Protein AF-A0A4W3GYC7-F1 (afdb_monomer_lite)

pLDDT: mean 79.94, std 16.8, range [35.59, 98.62]

Radius of gyration: 58.69 Å; chains: 1; bounding box: 119×26×166 Å

Organism: Callorhinchus milii (NCBI:txid7868)

InterPro domains:
  IPR050143 Tripartite motif-containing [PTHR24103] (46-199)

Structure (mmCIF, N/CA/C/O backbone):
data_AF-A0A4W3GYC7-F1
#
_entry.id   AF-A0A4W3GYC7-F1
#
loop_
_atom_site.group_PDB
_atom_site.id
_atom_site.type_symbol
_atom_site.label_atom_id
_atom_site.label_alt_id
_atom_site.label_comp_id
_atom_site.label_asym_id
_atom_site.label_entity_id
_atom_site.label_seq_id
_atom_site.pdbx_PDB_ins_code
_atom_site.Cartn_x
_atom_site.Cartn_y
_atom_site.Cartn_z
_atom_site.occupancy
_atom_site.B_iso_or_equiv
_atom_site.auth_seq_id
_atom_site.auth_comp_id
_atom_site.auth_asym_id
_atom_site.auth_atom_id
_atom_site.pdbx_PDB_model_num
ATOM 1 N N . MET A 1 1 ? 74.251 -14.086 -82.039 1.00 48.69 1 MET A N 1
ATOM 2 C CA . MET A 1 1 ? 73.210 -14.520 -81.075 1.00 48.69 1 MET A CA 1
ATOM 3 C C . MET A 1 1 ? 71.938 -13.709 -81.305 1.00 48.69 1 MET A C 1
ATOM 5 O O . MET A 1 1 ? 72.034 -12.490 -81.364 1.00 48.69 1 MET A O 1
ATOM 9 N N . ARG A 1 2 ? 70.771 -14.346 -81.494 1.00 47.72 2 ARG A N 1
ATOM 10 C CA . ARG A 1 2 ? 69.495 -13.632 -81.721 1.00 47.72 2 ARG A CA 1
ATOM 11 C C . ARG A 1 2 ? 68.977 -13.056 -80.399 1.00 47.72 2 ARG A C 1
ATOM 13 O O . ARG A 1 2 ? 68.837 -13.804 -79.433 1.00 47.72 2 ARG A O 1
ATOM 20 N N . LYS A 1 3 ? 68.676 -11.756 -80.356 1.00 53.62 3 LYS A N 1
ATOM 21 C CA . LYS A 1 3 ? 68.033 -11.117 -79.198 1.00 53.62 3 LYS A CA 1
ATOM 22 C C . LYS A 1 3 ? 66.559 -11.537 -79.170 1.00 53.62 3 LYS A C 1
ATOM 24 O O . LYS A 1 3 ? 65.873 -11.463 -80.185 1.00 53.62 3 LYS A O 1
ATOM 29 N N . SER A 1 4 ? 66.088 -12.042 -78.033 1.00 55.28 4 SER A N 1
ATOM 30 C CA . SER A 1 4 ? 64.669 -12.331 -77.812 1.00 55.28 4 SER A CA 1
ATOM 31 C C . SER A 1 4 ? 64.161 -11.409 -76.719 1.00 55.28 4 SER A C 1
ATOM 33 O O . SER A 1 4 ? 64.690 -11.419 -75.608 1.00 55.28 4 SER A O 1
ATOM 35 N N . THR A 1 5 ? 63.142 -10.620 -77.039 1.00 61.69 5 THR A N 1
ATOM 36 C CA . THR A 1 5 ? 62.577 -9.631 -76.121 1.00 61.69 5 THR A CA 1
ATOM 37 C C . THR A 1 5 ? 61.345 -10.231 -75.459 1.00 61.69 5 THR A C 1
ATOM 39 O O . THR A 1 5 ? 60.394 -10.641 -76.128 1.00 61.69 5 THR A O 1
ATOM 42 N N . LYS A 1 6 ? 61.357 -10.328 -74.127 1.00 66.81 6 LYS A N 1
ATOM 43 C CA . LYS A 1 6 ? 60.181 -10.728 -73.347 1.00 66.81 6 LYS A CA 1
ATOM 44 C C . LYS A 1 6 ? 59.270 -9.510 -73.212 1.00 66.81 6 LYS A C 1
ATOM 46 O O . LYS A 1 6 ? 59.650 -8.533 -72.579 1.00 66.81 6 LYS A O 1
ATOM 51 N N . VAL A 1 7 ? 58.078 -9.579 -73.792 1.00 65.62 7 VAL A N 1
ATOM 52 C CA . VAL A 1 7 ? 57.044 -8.550 -73.654 1.00 65.62 7 VAL A CA 1
ATOM 53 C C . VAL A 1 7 ? 56.006 -9.064 -72.665 1.00 65.62 7 VAL A C 1
ATOM 55 O O . VAL A 1 7 ? 55.483 -10.165 -72.829 1.00 65.62 7 VAL A O 1
ATOM 58 N N . THR A 1 8 ? 55.726 -8.285 -71.624 1.00 66.50 8 THR A N 1
ATOM 59 C CA . THR A 1 8 ? 54.669 -8.584 -70.651 1.00 66.50 8 THR A CA 1
ATOM 60 C C . THR A 1 8 ? 53.508 -7.626 -70.877 1.00 66.50 8 THR A C 1
ATOM 62 O O . THR A 1 8 ? 53.705 -6.414 -70.899 1.00 66.50 8 THR A O 1
ATOM 65 N N . ALA A 1 9 ? 52.307 -8.170 -71.041 1.00 67.12 9 ALA A N 1
ATOM 66 C CA . ALA A 1 9 ? 51.079 -7.427 -71.291 1.00 67.12 9 ALA A CA 1
ATOM 67 C C . ALA A 1 9 ? 49.971 -7.878 -70.333 1.00 67.12 9 ALA A C 1
ATOM 69 O O . ALA A 1 9 ? 49.920 -9.037 -69.921 1.00 67.12 9 ALA A O 1
ATOM 70 N N . PHE A 1 10 ? 49.065 -6.969 -69.984 1.00 70.69 10 PHE A N 1
ATOM 71 C CA . PHE A 1 10 ? 47.902 -7.287 -69.162 1.00 70.69 10 PHE A CA 1
ATOM 72 C C . PHE A 1 10 ? 46.737 -7.753 -70.041 1.00 70.69 10 PHE A C 1
ATOM 74 O O . PHE A 1 10 ? 46.404 -7.095 -71.024 1.00 70.69 10 PHE A O 1
ATOM 81 N N . CYS A 1 11 ? 46.108 -8.877 -69.689 1.00 69.50 11 CYS A N 1
ATOM 82 C CA . CYS A 1 11 ? 44.914 -9.378 -70.368 1.00 69.50 11 CYS A CA 1
ATOM 83 C C . CYS A 1 11 ? 43.651 -8.957 -69.587 1.00 69.50 11 CYS A C 1
ATOM 85 O O . CYS A 1 11 ? 43.435 -9.487 -68.496 1.00 69.50 11 CYS A O 1
ATOM 87 N N . PRO A 1 12 ? 42.792 -8.063 -70.123 1.00 62.16 12 PRO A N 1
ATOM 88 C CA . PRO A 1 12 ? 41.611 -7.560 -69.410 1.00 62.16 12 PRO A CA 1
ATOM 89 C C . PRO A 1 12 ? 40.572 -8.633 -69.071 1.00 62.16 12 PRO A C 1
ATOM 91 O O . PRO A 1 12 ? 39.976 -8.585 -68.000 1.00 62.16 12 PRO A O 1
ATOM 94 N N . LEU A 1 13 ? 40.399 -9.624 -69.955 1.00 69.75 13 LEU A N 1
ATOM 95 C CA . LEU A 1 13 ? 39.433 -10.719 -69.792 1.00 69.75 13 LEU A CA 1
ATOM 96 C C . LEU A 1 13 ? 39.777 -11.630 -68.612 1.00 69.75 13 LEU A C 1
ATOM 98 O O . LEU A 1 13 ? 38.900 -12.019 -67.851 1.00 69.75 13 LEU A O 1
ATOM 102 N N . THR A 1 14 ? 41.059 -11.965 -68.453 1.00 76.94 14 THR A N 1
ATOM 103 C CA . THR A 1 14 ? 41.509 -12.873 -67.387 1.00 76.94 14 THR A CA 1
ATOM 104 C C . THR A 1 14 ? 42.057 -12.134 -66.171 1.00 76.94 14 THR A C 1
ATOM 106 O O . THR A 1 14 ? 42.366 -12.774 -65.177 1.00 76.94 14 THR A O 1
ATOM 109 N N . LYS A 1 15 ? 42.231 -10.808 -66.254 1.00 74.19 15 LYS A N 1
ATOM 110 C CA . LYS A 1 15 ? 42.897 -9.953 -65.256 1.00 74.19 15 LYS A CA 1
ATOM 111 C C . LYS A 1 15 ? 44.283 -10.449 -64.816 1.00 74.19 15 LYS A C 1
ATOM 113 O O . LYS A 1 15 ? 44.667 -10.307 -63.660 1.00 74.19 15 LYS A O 1
ATOM 118 N N . LEU A 1 16 ? 45.045 -11.028 -65.743 1.00 75.44 16 LEU A N 1
ATOM 119 C CA . LEU A 1 16 ? 46.379 -11.579 -65.478 1.00 75.44 16 LEU A CA 1
ATOM 120 C C . LEU A 1 16 ? 47.426 -10.925 -66.379 1.00 75.44 16 LEU A C 1
ATOM 122 O O . LEU A 1 16 ? 47.152 -10.613 -67.543 1.00 75.44 16 LEU A O 1
ATOM 126 N N . LEU A 1 17 ? 48.643 -10.771 -65.851 1.00 75.31 17 LEU A N 1
ATOM 127 C CA . LEU A 1 17 ? 49.821 -10.428 -66.645 1.00 75.31 17 LEU A CA 1
ATOM 128 C C . LEU A 1 17 ? 50.288 -11.668 -67.410 1.00 75.31 17 LEU A C 1
ATOM 130 O O . LEU A 1 17 ? 50.554 -12.712 -66.820 1.00 75.31 17 LEU A O 1
ATOM 134 N N . LYS A 1 18 ? 50.398 -11.549 -68.731 1.00 77.38 18 LYS A N 1
ATOM 135 C CA . LYS A 1 18 ? 50.895 -12.602 -69.619 1.00 77.38 18 LYS A CA 1
ATOM 136 C C . LYS A 1 18 ? 52.203 -12.142 -70.248 1.00 77.38 18 LYS A C 1
ATOM 138 O O . LYS A 1 18 ? 52.297 -11.018 -70.737 1.00 77.38 18 LYS A O 1
ATOM 143 N N . SER A 1 19 ? 53.215 -13.006 -70.243 1.00 70.88 19 SER A N 1
ATOM 144 C CA . SER A 1 19 ? 54.493 -12.735 -70.904 1.00 70.88 19 SER A CA 1
ATOM 145 C C . SER A 1 19 ? 54.641 -13.571 -72.167 1.00 70.88 19 SER A C 1
ATOM 147 O O . SER A 1 19 ? 54.568 -14.795 -72.112 1.00 70.88 19 SER A O 1
ATOM 149 N N . THR A 1 20 ? 54.939 -12.921 -73.285 1.00 66.06 20 THR A N 1
ATOM 150 C CA . THR A 1 20 ? 55.255 -13.567 -74.563 1.00 66.06 20 THR A CA 1
ATOM 151 C C . THR A 1 20 ? 56.667 -13.183 -74.991 1.00 66.06 20 THR A C 1
ATOM 153 O O . THR A 1 20 ? 57.051 -12.016 -74.912 1.00 66.06 20 THR A O 1
ATOM 156 N N . ARG A 1 21 ? 57.472 -14.157 -75.426 1.00 61.28 21 ARG A N 1
ATOM 157 C CA . ARG A 1 21 ? 58.827 -13.903 -75.936 1.00 61.28 21 ARG A CA 1
ATOM 158 C C . ARG A 1 21 ? 58.750 -13.678 -77.443 1.00 61.28 21 ARG A C 1
ATOM 160 O O . ARG A 1 21 ? 58.405 -14.601 -78.172 1.00 61.28 21 ARG A O 1
ATOM 167 N N . TYR A 1 22 ? 59.064 -12.470 -77.894 1.00 54.72 22 TYR A N 1
ATOM 168 C CA . TYR A 1 22 ? 59.167 -12.162 -79.317 1.00 54.72 22 TYR A CA 1
ATOM 169 C C . TYR A 1 22 ? 60.572 -12.522 -79.826 1.00 54.72 22 TYR A C 1
ATOM 171 O O . TYR A 1 22 ? 61.573 -12.359 -79.115 1.00 54.72 22 TYR A O 1
ATOM 179 N N . ARG A 1 23 ? 60.652 -13.052 -81.048 1.00 53.06 23 ARG A N 1
ATOM 180 C CA . ARG A 1 23 ? 61.898 -13.328 -81.780 1.00 53.06 23 ARG A CA 1
ATOM 181 C C . ARG A 1 23 ? 61.808 -12.538 -83.083 1.00 53.06 23 ARG A C 1
ATOM 183 O O . ARG A 1 23 ? 60.891 -12.793 -83.854 1.00 53.06 23 ARG A O 1
ATOM 190 N N . GLU A 1 24 ? 62.693 -11.566 -83.294 1.00 48.56 24 GLU A N 1
ATOM 191 C CA . GLU A 1 24 ? 62.592 -10.682 -84.467 1.00 48.56 24 GLU A CA 1
ATOM 192 C C . GLU A 1 24 ? 62.799 -11.450 -85.791 1.00 48.56 24 GLU A C 1
ATOM 194 O O . GLU A 1 24 ? 63.761 -12.227 -85.876 1.00 48.56 24 GLU A O 1
ATOM 199 N N . PRO A 1 25 ? 61.922 -11.281 -86.807 1.00 52.12 25 PRO A N 1
ATOM 200 C CA . PRO A 1 25 ? 62.127 -11.815 -88.155 1.00 52.12 25 PRO A CA 1
ATOM 201 C C . PRO A 1 25 ? 62.899 -10.837 -89.062 1.00 52.12 25 PRO A C 1
ATOM 203 O O . PRO A 1 25 ? 62.825 -9.624 -88.880 1.00 52.12 25 PRO A O 1
ATOM 206 N N . HIS A 1 26 ? 63.608 -11.378 -90.062 1.00 48.47 26 HIS A N 1
ATOM 207 C CA . HIS A 1 26 ? 64.186 -10.609 -91.171 1.00 48.47 26 HIS A CA 1
ATOM 208 C C . HIS A 1 26 ? 63.053 -9.992 -92.004 1.00 48.47 26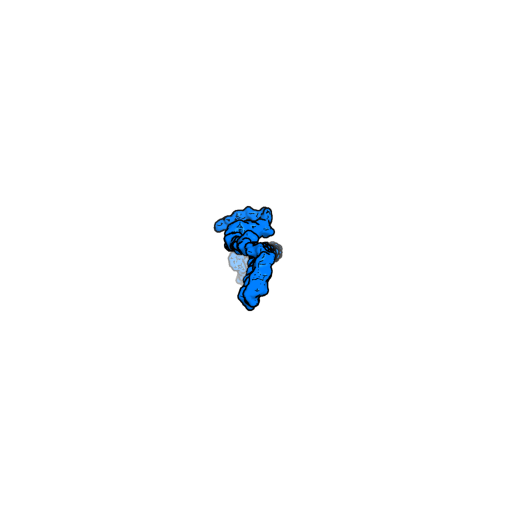 HIS A C 1
ATOM 210 O O . HIS A 1 26 ? 62.255 -10.740 -92.552 1.00 48.47 26 HIS A O 1
ATOM 216 N N . GLU A 1 27 ? 63.019 -8.658 -92.051 1.00 45.81 27 GLU A N 1
ATOM 217 C CA . GLU A 1 27 ? 62.233 -7.789 -92.942 1.00 45.81 27 GLU A CA 1
ATOM 218 C C . GLU A 1 27 ? 60.731 -8.093 -93.111 1.00 45.81 27 GLU A C 1
ATOM 220 O O . GLU A 1 27 ? 60.317 -9.049 -93.756 1.00 45.81 27 GLU A O 1
ATOM 225 N N . GLY A 1 28 ? 59.888 -7.190 -92.597 1.00 46.53 28 GLY A N 1
ATOM 226 C CA . GLY A 1 28 ? 58.450 -7.170 -92.886 1.00 46.53 28 GLY A CA 1
ATOM 227 C C . GLY A 1 28 ? 57.603 -6.951 -91.637 1.00 46.53 28 GLY A C 1
ATOM 228 O O . GLY A 1 28 ? 57.502 -7.807 -90.764 1.00 46.53 28 GLY A O 1
ATOM 229 N N . PHE A 1 29 ? 57.006 -5.766 -91.551 1.00 49.97 29 PHE A N 1
ATOM 230 C CA . PHE A 1 29 ? 56.239 -5.249 -90.420 1.00 49.97 29 PHE A CA 1
ATOM 231 C C . PHE A 1 29 ? 54.987 -6.107 -90.133 1.00 49.97 29 PHE A C 1
ATOM 233 O O . PHE A 1 29 ? 54.017 -6.064 -90.886 1.00 49.97 29 PHE A O 1
ATOM 240 N N . ILE A 1 30 ? 54.972 -6.862 -89.028 1.00 50.91 30 ILE A N 1
ATOM 241 C CA . ILE A 1 30 ? 53.735 -7.458 -88.492 1.00 50.91 30 ILE A CA 1
ATOM 242 C C . ILE A 1 30 ? 53.141 -6.454 -87.492 1.00 50.91 30 ILE A C 1
ATOM 244 O O . ILE A 1 30 ? 53.826 -6.111 -86.524 1.00 50.91 30 ILE A O 1
ATOM 248 N N . PRO A 1 31 ? 51.893 -5.974 -87.668 1.00 49.00 31 PRO A N 1
ATOM 249 C CA . PRO A 1 31 ? 51.268 -5.081 -86.701 1.00 49.00 31 PRO A CA 1
ATOM 250 C C . PRO A 1 31 ? 51.164 -5.786 -85.348 1.00 49.00 31 PRO A C 1
ATOM 252 O O . PRO A 1 31 ? 50.680 -6.917 -85.270 1.00 49.00 31 PRO A O 1
ATOM 255 N N . PHE A 1 32 ? 51.587 -5.115 -84.274 1.00 49.19 32 PHE A N 1
ATOM 256 C CA . PHE A 1 32 ? 51.297 -5.569 -82.914 1.00 49.19 32 PHE A CA 1
ATOM 257 C C . PHE A 1 32 ? 49.795 -5.894 -82.799 1.00 49.19 32 PHE A C 1
ATOM 259 O O . PHE A 1 32 ? 48.973 -5.097 -83.266 1.00 49.19 32 PHE A O 1
ATOM 266 N N . PRO A 1 33 ? 49.401 -7.037 -82.203 1.00 49.56 33 PRO A N 1
ATOM 267 C CA . PRO A 1 33 ? 47.994 -7.394 -82.096 1.00 49.56 33 PRO A CA 1
ATOM 268 C C . PRO A 1 33 ? 47.230 -6.269 -81.388 1.00 49.56 33 PRO A C 1
ATOM 270 O O . PRO A 1 33 ? 47.574 -5.883 -80.270 1.00 49.56 33 PRO A O 1
ATOM 273 N N . ARG A 1 34 ? 46.177 -5.766 -82.051 1.00 45.84 34 ARG A N 1
ATOM 274 C CA . ARG A 1 34 ? 45.315 -4.623 -81.669 1.00 45.84 34 ARG A CA 1
ATOM 275 C C . ARG A 1 34 ? 44.719 -4.673 -80.252 1.00 45.84 34 ARG A C 1
ATOM 277 O O . ARG A 1 34 ? 44.111 -3.700 -79.827 1.00 45.84 34 ARG A O 1
ATOM 284 N N . ASN A 1 35 ? 44.912 -5.771 -79.523 1.00 48.47 35 ASN A N 1
ATOM 285 C CA . ASN A 1 35 ? 44.358 -6.024 -78.192 1.00 48.47 35 ASN A CA 1
ATOM 286 C C . ASN A 1 35 ? 45.400 -5.994 -77.058 1.00 48.47 35 ASN A C 1
ATOM 288 O O . ASN A 1 35 ? 45.130 -6.489 -75.964 1.00 48.47 35 ASN A O 1
ATOM 292 N N . VAL A 1 36 ? 46.586 -5.422 -77.284 1.00 51.16 36 VAL A N 1
ATOM 293 C CA . VAL A 1 36 ? 47.558 -5.155 -76.214 1.00 51.16 36 VAL A CA 1
ATOM 294 C C . VAL A 1 36 ? 47.418 -3.699 -75.777 1.00 51.16 36 VAL A C 1
ATOM 296 O O . VAL A 1 36 ? 48.002 -2.803 -76.382 1.00 51.16 36 VAL A O 1
ATOM 299 N N . TYR A 1 37 ? 46.655 -3.440 -74.711 1.00 52.03 37 TYR A N 1
ATOM 300 C CA . TYR A 1 37 ? 46.769 -2.157 -74.016 1.00 52.03 37 TYR A CA 1
ATOM 301 C C . TYR A 1 37 ? 48.215 -2.021 -73.518 1.00 52.03 37 TYR A C 1
ATOM 303 O O . TYR A 1 37 ? 48.733 -2.941 -72.878 1.00 52.03 37 TYR A O 1
ATOM 311 N N . GLN A 1 38 ? 48.876 -0.889 -73.788 1.00 55.59 38 GLN A N 1
ATOM 312 C CA . GLN A 1 38 ? 50.136 -0.568 -73.113 1.00 55.59 38 GLN A CA 1
ATOM 313 C C . GLN A 1 38 ? 49.912 -0.716 -71.603 1.00 55.59 38 GLN A C 1
ATOM 315 O O . GLN A 1 38 ? 48.952 -0.162 -71.065 1.00 55.59 38 GLN A O 1
ATOM 320 N N . SER A 1 39 ? 50.783 -1.479 -70.932 1.00 62.41 39 SER A N 1
ATOM 321 C CA . SER A 1 39 ? 50.680 -1.820 -69.502 1.00 62.41 39 SER A CA 1
ATOM 322 C C . SER A 1 39 ? 50.300 -0.607 -68.635 1.00 62.41 39 SER A C 1
ATOM 324 O O . SER A 1 39 ? 49.419 -0.689 -67.782 1.00 62.41 39 SER A O 1
ATOM 326 N N . ASN A 1 40 ? 50.867 0.560 -68.954 1.00 66.25 40 ASN A N 1
ATOM 327 C CA . ASN A 1 40 ? 50.626 1.826 -68.262 1.00 66.25 40 ASN A CA 1
ATOM 328 C C . ASN A 1 40 ? 49.165 2.308 -68.323 1.00 66.25 40 ASN A C 1
ATOM 330 O O . ASN A 1 40 ? 48.650 2.808 -67.325 1.00 66.25 40 ASN A O 1
ATOM 334 N N . THR A 1 41 ? 48.476 2.144 -69.455 1.00 71.00 41 THR A N 1
ATOM 335 C CA . THR A 1 41 ? 47.067 2.545 -69.613 1.00 71.00 41 THR A CA 1
ATOM 336 C C . THR A 1 41 ? 46.149 1.645 -68.789 1.00 71.00 41 THR A C 1
ATOM 338 O O . THR A 1 41 ? 45.244 2.134 -68.118 1.00 71.00 41 THR A O 1
ATOM 341 N N . SER A 1 42 ? 46.421 0.336 -68.762 1.00 71.19 42 SER A N 1
ATOM 342 C CA . SER A 1 42 ? 45.664 -0.609 -67.933 1.00 71.19 42 SER A CA 1
ATOM 343 C C . SER A 1 42 ? 45.878 -0.360 -66.438 1.00 71.19 42 SER A C 1
ATOM 345 O O . SER A 1 42 ? 44.921 -0.423 -65.671 1.00 71.19 42 SER A O 1
ATOM 347 N N . VAL A 1 43 ? 47.110 -0.053 -66.017 1.00 79.75 43 VAL A N 1
ATOM 348 C CA . VAL A 1 43 ? 47.431 0.276 -64.619 1.00 79.75 43 VAL A CA 1
ATOM 349 C C . VAL A 1 43 ? 46.661 1.512 -64.152 1.00 79.75 43 VAL A C 1
ATOM 351 O O . VAL A 1 43 ? 46.079 1.475 -63.071 1.00 79.75 43 VAL A O 1
ATOM 354 N N . ARG A 1 44 ? 46.594 2.574 -64.967 1.00 82.25 44 ARG A N 1
ATOM 355 C CA . ARG A 1 44 ? 45.838 3.793 -64.630 1.00 82.25 44 ARG A CA 1
ATOM 356 C C . ARG A 1 44 ? 44.346 3.514 -64.419 1.00 82.25 44 ARG A C 1
ATOM 358 O O . ARG A 1 44 ? 43.801 3.930 -63.404 1.00 82.25 44 ARG A O 1
ATOM 365 N N . LEU A 1 45 ? 43.716 2.729 -65.300 1.00 83.56 45 LEU A N 1
ATOM 366 C CA . LEU A 1 45 ? 42.300 2.357 -65.161 1.00 83.56 45 LEU A CA 1
ATOM 367 C C . LEU A 1 45 ? 42.016 1.592 -63.856 1.00 83.56 45 LEU A C 1
ATOM 369 O O . LEU A 1 45 ? 41.058 1.912 -63.154 1.00 83.56 45 LEU A O 1
ATOM 373 N N . PHE A 1 46 ? 42.860 0.618 -63.490 1.00 85.69 46 PHE A N 1
ATOM 374 C CA . PHE A 1 46 ? 42.702 -0.091 -62.213 1.00 85.69 46 PHE A CA 1
ATOM 375 C C . PHE A 1 46 ? 42.987 0.802 -61.008 1.00 85.69 46 PHE A C 1
ATOM 377 O O . PHE A 1 46 ? 42.296 0.685 -60.001 1.00 85.69 46 PHE A O 1
ATOM 384 N N . GLN A 1 47 ? 43.966 1.704 -61.093 1.00 89.38 47 GLN A N 1
ATOM 385 C CA . GLN A 1 47 ? 44.229 2.673 -60.029 1.00 89.38 47 GLN A CA 1
ATOM 386 C C . GLN A 1 47 ? 43.018 3.575 -59.788 1.00 89.38 47 GLN A C 1
ATOM 388 O O . GLN A 1 47 ? 42.643 3.779 -58.636 1.00 89.38 47 GLN A O 1
ATOM 393 N N . ASP A 1 48 ? 42.373 4.069 -60.841 1.00 91.56 48 ASP A N 1
ATOM 394 C CA . ASP A 1 48 ? 41.187 4.916 -60.708 1.00 91.56 48 ASP A CA 1
ATOM 395 C C . ASP A 1 48 ? 39.972 4.122 -60.202 1.00 91.56 48 ASP A C 1
ATOM 397 O O . ASP A 1 48 ? 39.237 4.608 -59.339 1.00 91.56 48 ASP A O 1
ATOM 401 N N . GLN A 1 49 ? 39.817 2.857 -60.614 1.00 92.44 49 GLN A N 1
ATOM 402 C CA . GLN A 1 49 ? 38.812 1.951 -60.046 1.00 92.44 49 GLN A CA 1
ATOM 403 C C . GLN A 1 49 ? 39.039 1.702 -58.545 1.00 92.44 49 GLN A C 1
ATOM 405 O O . GLN A 1 49 ? 38.088 1.725 -57.756 1.00 92.44 49 GLN A O 1
ATOM 410 N N . VAL A 1 50 ? 40.289 1.475 -58.131 1.00 94.69 50 VAL A N 1
ATOM 411 C CA . VAL A 1 50 ? 40.651 1.292 -56.719 1.00 94.69 50 VAL A CA 1
ATOM 412 C C . VAL A 1 50 ? 40.396 2.577 -55.934 1.00 94.69 50 VAL A C 1
ATOM 414 O O . VAL A 1 50 ? 39.774 2.511 -54.878 1.00 94.69 50 VAL A O 1
ATOM 417 N N . LYS A 1 51 ? 40.774 3.752 -56.456 1.00 96.75 51 LYS A N 1
ATOM 418 C CA . LYS A 1 51 ? 40.478 5.051 -55.823 1.00 96.75 51 LYS A CA 1
ATOM 419 C C . LYS A 1 51 ? 38.975 5.274 -55.649 1.00 96.75 51 LYS A C 1
ATOM 421 O O . LYS A 1 51 ? 38.544 5.659 -54.566 1.00 96.75 51 LYS A O 1
ATOM 426 N N . SER A 1 52 ? 38.175 4.986 -56.679 1.00 96.81 52 SER A N 1
ATOM 427 C CA . SER A 1 52 ? 36.709 5.067 -56.611 1.00 96.81 52 SER A CA 1
ATOM 428 C C . SER A 1 52 ? 36.138 4.114 -55.552 1.00 96.81 52 SER A C 1
ATOM 430 O O . SER A 1 52 ? 35.300 4.511 -54.741 1.00 96.81 52 SER A O 1
ATOM 432 N N . SER A 1 53 ? 36.661 2.884 -55.483 1.00 97.62 53 SER A N 1
ATOM 433 C CA . SER A 1 53 ? 36.268 1.898 -54.467 1.00 97.62 53 SER A CA 1
ATOM 434 C C . SER A 1 53 ? 36.632 2.361 -53.052 1.00 97.62 53 SER A C 1
ATOM 436 O O . SER A 1 53 ? 35.812 2.243 -52.145 1.00 97.62 53 SER A O 1
ATOM 438 N N . ILE A 1 54 ? 37.823 2.939 -52.856 1.00 97.44 54 ILE A N 1
ATOM 439 C CA . ILE A 1 54 ? 38.262 3.509 -51.572 1.00 97.44 54 ILE A CA 1
ATOM 440 C C . ILE A 1 54 ? 37.345 4.660 -51.152 1.00 97.44 54 ILE A C 1
ATOM 442 O O . ILE A 1 54 ? 36.913 4.696 -50.000 1.00 97.44 54 ILE A O 1
ATOM 446 N N . ALA A 1 55 ? 37.007 5.574 -52.064 1.00 97.75 55 ALA A N 1
ATOM 447 C CA . ALA A 1 55 ? 36.092 6.676 -51.778 1.00 97.75 55 ALA A CA 1
ATOM 448 C C . ALA A 1 55 ? 34.698 6.163 -51.373 1.00 97.75 55 ALA A C 1
ATOM 450 O O . ALA A 1 55 ? 34.173 6.557 -50.330 1.00 97.75 55 ALA A O 1
ATOM 451 N N . SER A 1 56 ? 34.141 5.211 -52.132 1.00 98.00 56 SER A N 1
ATOM 452 C CA . SER A 1 56 ? 32.846 4.588 -51.826 1.00 98.00 56 SER A CA 1
ATOM 453 C C . SER A 1 56 ? 32.850 3.872 -50.470 1.00 98.00 56 SER A C 1
ATOM 455 O O . SER A 1 56 ? 31.933 4.051 -49.665 1.00 98.00 56 SER A O 1
ATOM 457 N N . LEU A 1 57 ? 33.897 3.096 -50.171 1.00 98.19 57 LEU A N 1
ATOM 458 C CA . LEU A 1 57 ? 34.036 2.407 -48.886 1.00 98.19 57 LEU A CA 1
ATOM 459 C C . LEU A 1 57 ? 34.223 3.385 -47.721 1.00 98.19 57 LEU A C 1
ATOM 461 O O . LEU A 1 57 ? 33.678 3.150 -46.644 1.00 98.19 57 LEU A O 1
ATOM 465 N N . THR A 1 58 ? 34.933 4.494 -47.934 1.00 97.88 58 THR A N 1
ATOM 466 C CA . THR A 1 58 ? 35.121 5.542 -46.919 1.00 97.88 58 THR A CA 1
ATOM 467 C C . THR A 1 58 ? 33.788 6.207 -46.572 1.00 97.88 58 THR A C 1
ATOM 469 O O . THR A 1 58 ? 33.438 6.290 -45.396 1.00 97.88 58 THR A O 1
ATOM 472 N N . GLN A 1 59 ? 32.983 6.565 -47.578 1.00 98.31 59 GLN A N 1
ATOM 473 C CA . GLN A 1 59 ? 31.638 7.117 -47.377 1.00 98.31 59 GLN A CA 1
ATOM 474 C C . GLN A 1 59 ? 30.695 6.116 -46.683 1.00 98.31 59 GLN A C 1
ATOM 476 O O . GLN A 1 59 ? 29.938 6.469 -45.774 1.00 98.31 59 GLN A O 1
ATOM 481 N N . ARG A 1 60 ? 30.746 4.833 -47.067 1.00 98.19 60 ARG A N 1
ATOM 482 C CA . ARG A 1 60 ? 29.977 3.769 -46.398 1.00 98.19 60 ARG A CA 1
ATOM 483 C C . ARG A 1 60 ? 30.392 3.584 -44.938 1.00 98.19 60 ARG A C 1
ATOM 485 O O . ARG A 1 60 ? 29.534 3.373 -44.088 1.00 98.19 60 ARG A O 1
ATOM 492 N N . LYS A 1 61 ? 31.686 3.684 -44.630 1.00 98.31 61 LYS A N 1
ATOM 493 C CA . LYS A 1 61 ? 32.187 3.628 -43.251 1.00 98.31 61 LYS A CA 1
ATOM 494 C C . LYS A 1 61 ? 31.669 4.806 -42.426 1.00 98.31 61 LYS A C 1
ATOM 496 O O . LYS A 1 61 ? 31.196 4.595 -41.316 1.00 98.31 61 LYS A O 1
ATOM 501 N N . GLU A 1 62 ? 31.723 6.024 -42.958 1.00 98.50 62 GLU A N 1
ATOM 502 C CA . GLU A 1 62 ? 31.233 7.220 -42.260 1.00 98.50 62 GLU A CA 1
ATOM 503 C C . GLU A 1 62 ? 29.728 7.138 -41.964 1.00 98.50 62 GLU A C 1
ATOM 505 O O . GLU A 1 62 ? 29.285 7.373 -40.838 1.00 98.50 62 GLU A O 1
ATOM 510 N N . THR A 1 63 ? 28.934 6.725 -42.954 1.00 98.38 63 THR A N 1
ATOM 511 C CA . THR A 1 63 ? 27.487 6.520 -42.778 1.00 98.38 63 THR A CA 1
ATOM 512 C C . THR A 1 63 ? 27.176 5.408 -41.772 1.00 98.38 63 THR A C 1
ATOM 514 O O . THR A 1 63 ? 26.287 5.581 -40.933 1.00 98.38 63 THR A O 1
ATOM 517 N N . ALA A 1 64 ? 27.932 4.304 -41.782 1.00 98.31 64 ALA A N 1
ATOM 518 C CA . ALA A 1 64 ? 27.817 3.245 -40.779 1.00 98.31 64 ALA A CA 1
ATOM 519 C C . ALA A 1 64 ? 28.128 3.761 -39.362 1.00 98.31 64 ALA A C 1
ATOM 521 O O . ALA A 1 64 ? 27.333 3.546 -38.454 1.00 98.31 64 ALA A O 1
ATOM 522 N N . LEU A 1 65 ? 29.206 4.530 -39.177 1.00 98.62 65 LEU A N 1
ATOM 523 C CA . LEU A 1 65 ? 29.560 5.108 -37.873 1.00 98.62 65 LEU A CA 1
ATOM 524 C C . LEU A 1 65 ? 28.488 6.080 -37.355 1.00 98.62 65 LEU A C 1
ATOM 526 O O . LEU A 1 65 ? 28.112 6.036 -36.183 1.00 98.62 65 LEU A O 1
ATOM 530 N N . LYS A 1 66 ? 27.945 6.937 -38.229 1.00 98.50 66 LYS A N 1
ATOM 531 C CA . LYS A 1 66 ? 26.874 7.877 -37.861 1.00 98.50 66 LYS A CA 1
ATOM 532 C C . LYS A 1 66 ? 25.589 7.151 -37.456 1.00 98.50 66 LYS A C 1
ATOM 5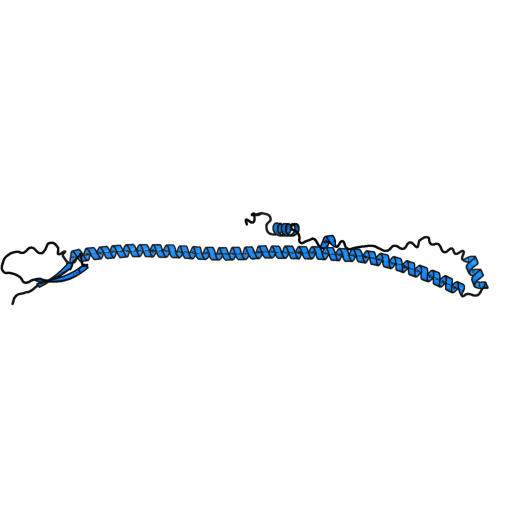34 O O . LYS A 1 66 ? 24.929 7.541 -36.492 1.00 98.50 66 LYS A O 1
ATOM 539 N N . THR A 1 67 ? 25.218 6.107 -38.195 1.00 98.25 67 THR A N 1
ATOM 540 C CA . THR A 1 67 ? 24.022 5.307 -37.891 1.00 98.25 67 THR A CA 1
ATOM 541 C C . THR A 1 67 ? 24.203 4.473 -36.625 1.00 98.25 67 THR A C 1
ATOM 543 O O . THR A 1 67 ? 23.286 4.424 -35.809 1.00 98.25 67 THR A O 1
ATOM 546 N N . GLU A 1 68 ? 25.392 3.916 -36.395 1.00 98.56 68 GLU A N 1
ATOM 547 C CA . GLU A 1 68 ? 25.761 3.214 -35.163 1.00 98.56 68 GLU A CA 1
ATOM 548 C C . GLU A 1 68 ? 25.666 4.131 -33.933 1.00 98.56 68 GLU A C 1
ATOM 550 O O . GLU A 1 68 ? 25.047 3.761 -32.935 1.00 98.56 68 GLU A O 1
ATOM 555 N N . ALA A 1 69 ? 26.212 5.351 -34.009 1.00 98.50 69 ALA A N 1
ATOM 556 C CA . ALA A 1 69 ? 26.120 6.334 -32.928 1.00 98.50 69 ALA A CA 1
ATOM 557 C C . ALA A 1 69 ? 24.660 6.693 -32.603 1.00 98.50 69 ALA A C 1
ATOM 559 O O . ALA A 1 69 ? 24.251 6.642 -31.442 1.00 98.50 69 ALA A O 1
ATOM 560 N N . LYS A 1 70 ? 23.844 6.955 -33.633 1.00 98.62 70 LYS A N 1
ATOM 561 C CA . LYS A 1 70 ? 22.406 7.226 -33.471 1.00 98.62 70 LYS A CA 1
ATOM 562 C C . LYS A 1 70 ? 21.656 6.032 -32.873 1.00 98.62 70 LYS A C 1
ATOM 564 O O . LYS A 1 70 ? 20.741 6.211 -32.072 1.00 98.62 70 LYS A O 1
ATOM 569 N N . GLN A 1 71 ? 22.029 4.808 -33.246 1.00 98.50 71 GLN A N 1
ATOM 570 C CA . GLN A 1 71 ? 21.422 3.604 -32.686 1.00 98.50 71 GLN A CA 1
ATOM 571 C C . GLN A 1 71 ? 21.787 3.428 -31.206 1.00 98.50 71 GLN A C 1
ATOM 573 O O . GLN A 1 71 ? 20.911 3.096 -30.407 1.00 98.50 71 GLN A O 1
ATOM 578 N N . ARG A 1 72 ? 23.042 3.696 -30.817 1.00 98.62 72 ARG A N 1
ATOM 579 C CA . ARG A 1 72 ? 23.462 3.689 -29.404 1.00 98.62 72 ARG A CA 1
ATOM 580 C C . ARG A 1 72 ? 22.681 4.701 -28.574 1.00 98.62 72 ARG A C 1
ATOM 582 O O . ARG A 1 72 ? 22.215 4.353 -27.494 1.00 98.62 72 ARG A O 1
ATOM 589 N N . GLU A 1 73 ? 22.497 5.913 -29.090 1.00 98.62 73 GLU A N 1
ATOM 590 C CA . GLU A 1 73 ? 21.709 6.951 -28.421 1.00 98.62 73 GLU A CA 1
ATOM 591 C C . GLU A 1 73 ? 20.265 6.490 -28.177 1.00 98.62 73 GLU A C 1
ATOM 593 O O . GLU A 1 73 ? 19.784 6.543 -27.046 1.00 98.62 73 GLU A O 1
ATOM 598 N N . LYS A 1 74 ? 19.601 5.940 -29.202 1.00 98.50 74 LYS A N 1
ATOM 599 C CA . LYS A 1 74 ? 18.242 5.391 -29.069 1.00 98.50 74 LYS A CA 1
ATOM 600 C C . LYS A 1 74 ? 18.157 4.262 -28.042 1.00 98.50 74 LYS A C 1
ATOM 602 O O . LYS A 1 74 ? 17.210 4.220 -27.264 1.00 98.50 74 LYS A O 1
ATOM 607 N N . ILE A 1 75 ? 19.138 3.356 -28.017 1.00 98.56 75 ILE A N 1
ATOM 608 C CA . ILE A 1 75 ? 19.194 2.279 -27.016 1.00 98.56 75 ILE A CA 1
ATOM 609 C C . ILE A 1 75 ? 19.284 2.869 -25.604 1.00 98.56 75 ILE A C 1
ATOM 611 O O . ILE A 1 75 ? 18.583 2.405 -24.705 1.00 98.56 75 ILE A O 1
ATOM 615 N N . SER A 1 76 ? 20.114 3.893 -25.400 1.00 98.62 76 SER A N 1
ATOM 616 C CA . SER A 1 76 ? 20.223 4.576 -24.107 1.00 98.62 76 SER A CA 1
ATOM 617 C C . SER A 1 76 ? 18.922 5.278 -23.714 1.00 98.62 76 SER A C 1
ATOM 619 O O . SER A 1 76 ? 18.477 5.119 -22.581 1.00 98.62 76 SER A O 1
ATOM 621 N N . GLN A 1 77 ? 18.266 5.975 -24.647 1.00 98.50 77 GLN A N 1
ATOM 622 C CA . GLN A 1 77 ? 16.971 6.624 -24.402 1.00 98.50 77 GLN A CA 1
ATOM 623 C C . GLN A 1 77 ? 15.906 5.615 -23.954 1.00 98.50 77 GLN A C 1
ATOM 625 O O . GLN A 1 77 ? 15.235 5.842 -22.950 1.00 98.50 77 GLN A O 1
ATOM 630 N N . VAL A 1 78 ? 15.792 4.470 -24.636 1.00 98.38 78 VAL A N 1
ATOM 631 C CA . VAL A 1 78 ? 14.844 3.410 -24.253 1.00 98.38 78 VAL A CA 1
ATOM 632 C C . VAL A 1 78 ? 15.166 2.855 -22.865 1.00 98.38 78 VAL A C 1
ATOM 634 O O . VAL A 1 78 ? 14.258 2.648 -22.064 1.00 98.38 78 VAL A O 1
ATOM 637 N N . LYS A 1 79 ? 16.447 2.648 -22.533 1.00 98.38 79 LYS A N 1
ATOM 638 C CA . LYS A 1 79 ? 16.844 2.185 -21.192 1.00 98.38 79 LYS A CA 1
ATOM 639 C C . LYS A 1 79 ? 16.424 3.164 -20.095 1.00 98.38 79 LYS A C 1
ATOM 641 O O . LYS A 1 79 ? 15.922 2.723 -19.065 1.00 98.38 79 LYS A O 1
ATOM 646 N N . GLU A 1 80 ? 16.600 4.465 -20.310 1.00 98.38 80 GLU A N 1
ATOM 647 C CA . GLU A 1 80 ? 16.172 5.483 -19.343 1.00 98.38 80 GLU A CA 1
ATOM 648 C C . GLU A 1 80 ? 14.646 5.588 -19.244 1.00 98.38 80 GLU A C 1
ATOM 650 O O . GLU A 1 80 ? 14.107 5.656 -18.139 1.00 98.38 80 GLU A O 1
ATOM 655 N N . GLN A 1 81 ? 13.926 5.490 -20.366 1.00 97.69 81 GLN A N 1
ATOM 656 C CA . GLN A 1 81 ? 12.461 5.419 -20.361 1.00 97.69 81 GLN A CA 1
ATOM 657 C C . GLN A 1 81 ? 11.955 4.221 -19.553 1.00 97.69 81 GLN A C 1
ATOM 659 O O . GLN A 1 81 ? 11.073 4.380 -18.713 1.00 97.69 81 GLN A O 1
ATOM 664 N N . VAL A 1 82 ? 12.543 3.035 -19.744 1.00 98.19 82 VAL A N 1
ATOM 665 C CA . VAL A 1 82 ? 12.173 1.835 -18.980 1.00 98.19 82 VAL A CA 1
ATOM 666 C C . VAL A 1 82 ? 12.394 2.048 -17.483 1.00 98.19 82 VAL A C 1
ATOM 668 O O . VAL A 1 82 ? 11.498 1.744 -16.699 1.00 98.19 82 VAL A O 1
ATOM 671 N N . LYS A 1 83 ? 13.533 2.616 -17.065 1.00 98.06 83 LYS A N 1
ATOM 672 C CA . LYS A 1 83 ? 13.792 2.921 -15.644 1.00 98.06 83 LYS A CA 1
ATOM 673 C C . LYS A 1 83 ? 12.780 3.914 -15.070 1.00 98.06 83 LYS A C 1
ATOM 675 O O . LYS A 1 83 ? 12.305 3.730 -13.946 1.00 98.06 83 LYS A O 1
ATOM 680 N N . SER A 1 84 ? 12.442 4.951 -15.837 1.00 97.38 84 SER A N 1
ATOM 681 C CA . SER A 1 84 ? 11.446 5.953 -15.450 1.00 97.38 84 SER A CA 1
ATOM 682 C C . SER A 1 84 ? 10.069 5.312 -15.255 1.00 97.38 84 SER A C 1
ATOM 684 O O . SER A 1 84 ? 9.478 5.453 -14.185 1.00 97.38 84 SER A O 1
ATOM 686 N N . VAL A 1 85 ? 9.609 4.513 -16.223 1.00 96.81 85 VAL A N 1
ATOM 687 C CA . VAL A 1 85 ? 8.332 3.788 -16.138 1.00 96.81 85 VAL A CA 1
ATOM 688 C C . VAL A 1 85 ? 8.334 2.796 -14.976 1.00 96.81 85 VAL A C 1
ATOM 690 O O . VAL A 1 85 ? 7.371 2.750 -14.220 1.00 96.81 85 VAL A O 1
ATOM 693 N N . GLN A 1 86 ? 9.417 2.044 -14.761 1.00 97.50 86 GLN A N 1
ATOM 694 C CA . GLN A 1 86 ? 9.537 1.137 -13.613 1.00 97.50 86 GLN A CA 1
ATOM 695 C C . GLN A 1 86 ? 9.412 1.875 -12.277 1.00 97.50 86 GLN A C 1
ATOM 697 O O . GLN A 1 86 ? 8.744 1.390 -11.365 1.00 97.50 86 GLN A O 1
ATOM 702 N N . THR A 1 87 ? 10.046 3.042 -12.160 1.00 96.88 87 THR A N 1
ATOM 703 C CA . THR A 1 87 ? 9.955 3.883 -10.959 1.00 96.88 87 THR A CA 1
ATOM 704 C C . THR A 1 87 ? 8.533 4.392 -10.759 1.00 96.88 87 THR A C 1
ATOM 706 O O . THR A 1 87 ? 8.001 4.298 -9.656 1.00 96.88 87 THR A O 1
ATOM 709 N N . HIS A 1 88 ? 7.898 4.870 -11.830 1.00 94.69 88 HIS A N 1
ATOM 710 C CA . HIS A 1 88 ? 6.522 5.350 -11.794 1.00 94.69 88 HIS A CA 1
ATOM 711 C C . HIS A 1 88 ? 5.538 4.248 -11.384 1.00 94.69 88 HIS A C 1
ATOM 713 O O . HIS A 1 88 ? 4.781 4.438 -10.439 1.00 94.69 88 HIS A O 1
ATOM 719 N N . VAL A 1 89 ? 5.611 3.066 -12.007 1.00 92.62 89 VAL A N 1
ATOM 720 C CA . VAL A 1 89 ? 4.763 1.915 -11.658 1.00 92.62 89 VAL A CA 1
ATOM 721 C C . VAL A 1 89 ? 4.925 1.556 -10.181 1.00 92.62 89 VAL A C 1
ATOM 723 O O . VAL A 1 89 ? 3.931 1.429 -9.472 1.00 92.62 89 VAL A O 1
ATOM 726 N N . LYS A 1 90 ? 6.162 1.459 -9.676 1.00 96.06 90 LYS A N 1
ATOM 727 C CA . LYS A 1 90 ? 6.405 1.195 -8.247 1.00 96.06 90 LYS A CA 1
ATOM 728 C C . LYS A 1 90 ? 5.772 2.254 -7.342 1.00 96.06 90 LYS A C 1
ATOM 730 O O . LYS A 1 90 ? 5.214 1.898 -6.308 1.00 96.06 90 LYS A O 1
ATOM 735 N N . ALA A 1 91 ? 5.851 3.529 -7.721 1.00 93.62 91 ALA A N 1
ATOM 736 C CA . ALA A 1 91 ? 5.254 4.617 -6.956 1.00 93.62 91 ALA A CA 1
ATOM 737 C C . ALA A 1 91 ? 3.718 4.535 -6.927 1.00 93.62 91 ALA A C 1
ATOM 739 O O . ALA A 1 91 ? 3.132 4.699 -5.861 1.00 93.62 91 ALA A O 1
ATOM 740 N N . GLU A 1 92 ? 3.062 4.233 -8.051 1.00 89.12 92 GLU A N 1
ATOM 741 C CA . GLU A 1 92 ? 1.599 4.075 -8.089 1.00 89.12 92 GLU A CA 1
ATOM 742 C C . GLU A 1 92 ? 1.125 2.893 -7.229 1.00 89.12 92 GLU A C 1
ATOM 744 O O . GLU A 1 92 ? 0.202 3.040 -6.427 1.00 89.12 92 GLU A O 1
ATOM 749 N N . PHE A 1 93 ? 1.813 1.747 -7.289 1.00 89.12 93 PHE A N 1
ATOM 750 C CA . PHE A 1 93 ? 1.509 0.617 -6.402 1.00 89.12 93 PHE A CA 1
ATOM 751 C C . PHE A 1 93 ? 1.752 0.951 -4.923 1.00 89.12 93 PHE A C 1
ATOM 753 O O . PHE A 1 93 ? 0.964 0.553 -4.067 1.00 89.12 93 PHE A O 1
ATOM 760 N N . ALA A 1 94 ? 2.791 1.726 -4.600 1.00 92.75 94 ALA A N 1
ATOM 761 C CA . ALA A 1 94 ? 3.015 2.183 -3.230 1.00 92.75 94 ALA A CA 1
ATOM 762 C C . ALA A 1 94 ? 1.854 3.057 -2.716 1.00 92.75 94 ALA A C 1
ATOM 764 O O . ALA A 1 94 ? 1.415 2.875 -1.580 1.00 92.75 94 ALA A O 1
ATOM 765 N N . LYS A 1 95 ? 1.293 3.943 -3.553 1.00 90.12 95 LYS A N 1
ATOM 766 C CA . LYS A 1 95 ? 0.095 4.730 -3.199 1.00 90.12 95 LYS A CA 1
ATOM 767 C C . LYS A 1 95 ? -1.138 3.851 -2.978 1.00 90.12 95 LYS A C 1
ATOM 769 O O . LYS A 1 95 ? -1.909 4.110 -2.051 1.00 90.12 95 LYS A O 1
ATOM 774 N N . MET A 1 96 ? -1.322 2.809 -3.797 1.00 86.75 96 MET A N 1
ATOM 775 C CA . MET A 1 96 ? -2.402 1.829 -3.613 1.00 86.75 96 MET A CA 1
ATOM 776 C C . MET A 1 96 ? -2.281 1.120 -2.265 1.00 86.75 96 MET A C 1
ATOM 778 O O . MET A 1 96 ? -3.254 1.051 -1.516 1.00 86.75 96 MET A O 1
ATOM 782 N N . HIS A 1 97 ? -1.082 0.630 -1.939 1.00 89.19 97 HIS A N 1
ATOM 783 C CA . HIS A 1 97 ? -0.818 -0.021 -0.660 1.00 89.19 97 HIS A CA 1
ATOM 784 C C . HIS A 1 97 ? -1.078 0.919 0.516 1.00 89.19 97 HIS A C 1
ATOM 786 O O . HIS A 1 97 ? -1.779 0.532 1.444 1.00 89.19 97 HIS A O 1
ATOM 792 N N . GLN A 1 98 ? -0.607 2.167 0.448 1.00 91.25 98 GLN A N 1
ATOM 793 C CA . GLN A 1 98 ? -0.877 3.150 1.496 1.00 91.25 98 GLN A CA 1
ATOM 794 C C . GLN A 1 98 ? -2.381 3.407 1.667 1.00 91.25 98 GLN A C 1
ATOM 796 O O . GLN A 1 98 ? -2.883 3.396 2.786 1.00 91.25 98 GLN A O 1
ATOM 801 N N . SER A 1 99 ? -3.120 3.565 0.565 1.00 85.94 99 SER A N 1
ATOM 802 C CA . SER A 1 99 ? -4.573 3.794 0.606 1.00 85.94 99 SER A CA 1
ATOM 803 C C . SER A 1 99 ? -5.330 2.631 1.259 1.00 85.94 99 SER A C 1
ATOM 805 O O . SER A 1 99 ? -6.299 2.855 1.989 1.00 85.94 99 SER A O 1
ATOM 807 N N . LEU A 1 100 ? -4.889 1.393 1.007 1.00 84.00 100 LEU A N 1
ATOM 808 C CA . LEU A 1 100 ? -5.426 0.189 1.643 1.00 84.00 100 LEU A CA 1
ATOM 809 C C . LEU A 1 100 ? -5.150 0.186 3.148 1.00 84.00 100 LEU A C 1
ATOM 811 O O . LEU A 1 100 ? -6.095 0.044 3.924 1.00 84.00 100 LEU A O 1
ATOM 815 N N . THR A 1 101 ? -3.899 0.419 3.548 1.00 88.44 101 THR A N 1
ATOM 816 C CA . THR A 1 101 ? -3.493 0.492 4.958 1.00 88.44 101 THR A CA 1
ATOM 817 C C . THR A 1 101 ? -4.262 1.577 5.709 1.00 88.44 101 THR A C 1
ATOM 819 O O . THR A 1 101 ? -4.800 1.333 6.787 1.00 88.44 101 THR A O 1
ATOM 822 N N . ASP A 1 102 ? -4.390 2.770 5.126 1.00 87.94 102 ASP A N 1
ATOM 823 C CA . ASP A 1 102 ? -5.123 3.874 5.748 1.00 87.94 102 ASP A CA 1
ATOM 824 C C . ASP A 1 102 ? -6.607 3.533 5.922 1.00 87.94 102 ASP A C 1
ATOM 826 O O . ASP A 1 102 ? -7.233 3.913 6.915 1.00 87.94 102 ASP A O 1
ATOM 830 N N . ARG A 1 103 ? -7.202 2.825 4.953 1.00 85.19 103 ARG A N 1
ATOM 831 C CA . ARG A 1 103 ? -8.599 2.388 5.037 1.00 85.19 103 ARG A CA 1
ATOM 832 C C . ARG A 1 103 ? -8.786 1.325 6.110 1.00 85.19 103 ARG A C 1
ATOM 834 O O . ARG A 1 103 ? -9.721 1.453 6.896 1.00 85.19 103 ARG A O 1
ATOM 841 N N . GLU A 1 104 ? -7.928 0.311 6.133 1.00 87.00 104 GLU A N 1
ATOM 842 C CA . GLU A 1 104 ? -7.920 -0.715 7.175 1.00 87.00 104 GLU A CA 1
ATOM 843 C C . GLU A 1 104 ? -7.846 -0.056 8.553 1.00 87.00 104 GLU A C 1
ATOM 845 O O . GLU A 1 104 ? -8.726 -0.268 9.386 1.00 87.00 104 GLU A O 1
ATOM 850 N N . GLN A 1 105 ? -6.894 0.859 8.748 1.00 90.62 105 GLN A N 1
ATOM 851 C CA . GLN A 1 105 ? -6.733 1.572 10.008 1.00 90.62 105 GLN A CA 1
ATOM 852 C C . GLN A 1 105 ? -7.987 2.364 10.402 1.00 90.62 105 GLN A C 1
ATOM 854 O O . GLN A 1 105 ? -8.390 2.329 11.565 1.00 90.62 105 GLN A O 1
ATOM 859 N N . ARG A 1 106 ? -8.643 3.052 9.456 1.00 88.44 106 ARG A N 1
ATOM 860 C CA . ARG A 1 106 ? -9.908 3.762 9.728 1.00 88.44 106 ARG A CA 1
ATOM 861 C C . ARG A 1 106 ? -11.011 2.816 10.195 1.00 88.44 106 ARG A C 1
ATOM 863 O O . ARG A 1 106 ? -11.711 3.137 11.152 1.00 88.44 106 ARG A O 1
ATOM 870 N N . VAL A 1 107 ? -11.155 1.660 9.547 1.00 86.00 107 VAL A N 1
ATOM 871 C CA . VAL A 1 107 ? -12.148 0.647 9.933 1.00 86.00 107 VAL A CA 1
ATOM 872 C C . VAL A 1 107 ? -11.840 0.094 11.326 1.00 86.00 107 VAL A C 1
ATOM 874 O O . VAL A 1 107 ? -12.745 -0.008 12.149 1.00 86.00 107 VAL A O 1
ATOM 877 N N . MET A 1 108 ? -10.569 -0.187 11.624 1.00 89.12 108 MET A N 1
ATOM 878 C CA . MET A 1 108 ? -10.137 -0.686 12.935 1.00 89.12 108 MET A CA 1
ATOM 879 C C . MET A 1 108 ? -10.326 0.338 14.062 1.00 89.12 108 MET A C 1
ATOM 881 O O . MET A 1 108 ? -10.621 -0.033 15.196 1.00 89.12 108 MET A O 1
ATOM 885 N N . VAL A 1 109 ? -10.150 1.633 13.783 1.00 92.81 109 VAL A N 1
ATOM 886 C CA . VAL A 1 109 ? -10.435 2.706 14.750 1.00 92.81 109 VAL A CA 1
ATOM 887 C C . VAL A 1 109 ? -11.938 2.823 15.012 1.00 92.81 109 VAL A C 1
ATOM 889 O O . VAL A 1 109 ? -12.334 2.829 16.173 1.00 92.81 109 VAL A O 1
ATOM 892 N N . ASP A 1 110 ? -12.771 2.859 13.966 1.00 89.00 110 ASP A N 1
ATOM 893 C CA . ASP A 1 110 ? -14.236 2.906 14.117 1.00 89.00 110 ASP A CA 1
ATOM 894 C C . ASP A 1 110 ? -14.757 1.688 14.893 1.00 89.00 110 ASP A C 1
ATOM 896 O O . ASP A 1 110 ? -15.614 1.830 15.759 1.00 89.00 110 ASP A O 1
ATOM 900 N N . LEU A 1 111 ? -14.205 0.498 14.637 1.00 89.62 111 LEU A N 1
ATOM 901 C C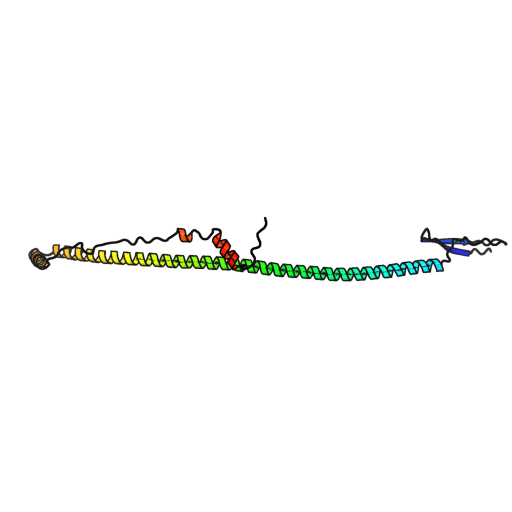A . LEU A 1 111 ? -14.589 -0.723 15.341 1.00 89.62 111 LEU A CA 1
ATOM 902 C C . LEU A 1 111 ? -14.280 -0.652 16.845 1.00 89.62 111 LEU A C 1
ATOM 904 O O . LEU A 1 111 ? -15.162 -0.938 17.652 1.00 89.62 111 LEU A O 1
ATOM 908 N N . ARG A 1 112 ? -13.071 -0.214 17.221 1.00 93.62 112 ARG A N 1
ATOM 909 C CA . ARG A 1 112 ? -12.683 -0.038 18.634 1.00 93.62 112 ARG A CA 1
ATOM 910 C C . ARG A 1 112 ? -13.557 0.988 19.351 1.00 93.62 112 ARG A C 1
ATOM 912 O O . ARG A 1 112 ? -13.980 0.752 20.474 1.00 93.62 112 ARG A O 1
ATOM 919 N N . GLN A 1 113 ? -13.874 2.096 18.683 1.00 94.19 113 GLN A N 1
ATOM 920 C CA . GLN A 1 113 ? -14.769 3.113 19.235 1.00 94.19 113 GLN A CA 1
ATOM 921 C C . GLN A 1 113 ? -16.166 2.537 19.519 1.00 94.19 113 GLN A C 1
ATOM 923 O O . GLN A 1 113 ? -16.758 2.811 20.560 1.00 94.19 113 GLN A O 1
ATOM 928 N N . ARG A 1 114 ? -16.697 1.710 18.609 1.00 91.19 114 ARG A N 1
ATOM 929 C CA . ARG A 1 114 ? -17.998 1.052 18.803 1.00 91.19 114 ARG A CA 1
ATOM 930 C C . ARG A 1 114 ? -17.988 0.025 19.921 1.00 91.19 114 ARG A C 1
ATOM 932 O O . ARG A 1 114 ? -18.962 -0.042 20.665 1.00 91.19 114 ARG A O 1
ATOM 939 N N . GLU A 1 115 ? -16.919 -0.752 20.034 1.00 93.06 115 GLU A N 1
ATOM 940 C CA . GLU A 1 115 ? -16.718 -1.673 21.151 1.00 93.06 115 GLU A CA 1
ATOM 941 C C . GLU A 1 115 ? -16.758 -0.920 22.488 1.00 93.06 115 GLU A C 1
ATOM 943 O O . GLU A 1 115 ? -17.567 -1.258 23.349 1.00 93.06 115 GLU A O 1
ATOM 948 N N . GLU A 1 116 ? -15.987 0.163 22.627 1.00 95.81 116 GLU A N 1
ATOM 949 C CA . GLU A 1 116 ? -15.957 0.977 23.849 1.00 95.81 116 GLU A CA 1
ATOM 950 C C . GLU A 1 116 ? -17.331 1.589 24.182 1.00 95.81 116 GLU A C 1
ATOM 952 O O . GLU A 1 116 ? -17.779 1.547 25.328 1.00 95.81 116 GLU A O 1
ATOM 957 N N . GLU A 1 117 ? -18.052 2.108 23.182 1.00 94.50 117 GLU A N 1
ATOM 958 C CA . GLU A 1 117 ? -19.410 2.645 23.353 1.00 94.50 117 GLU A CA 1
ATOM 959 C C . GLU A 1 117 ? -20.429 1.595 23.820 1.00 94.50 117 GLU A C 1
ATOM 961 O O . GLU A 1 117 ? -21.356 1.914 24.572 1.00 94.50 117 GLU A O 1
ATOM 966 N N . ILE A 1 118 ? -20.321 0.358 23.329 1.00 94.50 118 ILE A N 1
ATOM 967 C CA . ILE A 1 118 ? -21.196 -0.751 23.728 1.00 94.50 118 ILE A CA 1
ATOM 968 C C . ILE A 1 118 ? -20.852 -1.179 25.154 1.00 94.50 118 ILE A C 1
ATOM 970 O O . ILE A 1 118 ? -21.735 -1.168 26.012 1.00 94.50 118 ILE A O 1
ATOM 974 N N . LEU A 1 119 ? -19.574 -1.453 25.430 1.00 95.50 119 LEU A N 1
ATOM 975 C CA . LEU A 1 119 ? -19.115 -1.902 26.744 1.00 95.50 119 LEU A CA 1
ATOM 976 C C . LEU A 1 119 ? -19.445 -0.888 27.836 1.00 95.50 119 LEU A C 1
ATOM 978 O O . LEU A 1 119 ? -20.033 -1.252 28.848 1.00 95.50 119 LEU A O 1
ATOM 982 N N . LYS A 1 120 ? -19.189 0.403 27.604 1.00 95.56 120 LYS A N 1
ATOM 983 C CA . LYS A 1 120 ? -19.500 1.460 28.577 1.00 95.56 120 LYS A CA 1
ATOM 984 C C . LYS A 1 120 ? -20.986 1.512 28.943 1.00 95.56 120 LYS A C 1
ATOM 986 O O . LYS A 1 120 ? -21.333 1.767 30.100 1.00 95.56 120 LYS A O 1
ATOM 991 N N . ARG A 1 121 ? -21.876 1.300 27.968 1.00 93.94 121 ARG A N 1
ATOM 992 C CA . ARG A 1 121 ? -23.328 1.244 28.209 1.00 93.94 121 ARG A CA 1
ATOM 993 C C . ARG A 1 121 ? -23.710 0.005 29.015 1.00 93.94 121 ARG A C 1
ATOM 995 O O . ARG A 1 121 ? -24.429 0.138 30.002 1.00 93.94 121 ARG A O 1
ATOM 1002 N N . MET A 1 122 ? -23.179 -1.160 28.650 1.00 95.25 122 MET A N 1
ATOM 1003 C CA . MET A 1 122 ? -23.432 -2.414 29.364 1.00 95.25 122 MET A CA 1
ATOM 1004 C C . MET A 1 122 ? -22.897 -2.379 30.803 1.00 95.25 122 MET A C 1
ATOM 1006 O O . MET A 1 122 ? -23.613 -2.752 31.724 1.00 95.25 122 MET A O 1
ATOM 1010 N N . GLU A 1 123 ? -21.692 -1.852 31.028 1.00 95.44 123 GLU A N 1
ATOM 1011 C CA . GLU A 1 123 ? -21.110 -1.669 32.367 1.00 95.44 123 GLU A CA 1
ATOM 1012 C C . GLU A 1 123 ? -21.927 -0.712 33.242 1.00 95.44 123 GLU A C 1
ATOM 1014 O O . GLU A 1 123 ? -22.012 -0.887 34.457 1.00 95.44 123 GLU A O 1
ATOM 1019 N N . THR A 1 124 ? -22.525 0.319 32.639 1.00 94.25 124 THR A N 1
ATOM 1020 C CA . THR A 1 124 ? -23.383 1.264 33.364 1.00 94.25 124 THR A CA 1
ATOM 1021 C C . THR A 1 124 ? -24.685 0.589 33.791 1.00 94.25 124 THR A C 1
ATOM 1023 O O . THR A 1 124 ? -25.025 0.653 34.968 1.00 94.25 124 THR A O 1
ATOM 1026 N N . SER A 1 125 ? -25.337 -0.145 32.882 1.00 94.38 125 SER A N 1
ATOM 1027 C CA . SER A 1 125 ? -26.512 -0.970 33.202 1.00 94.38 125 SER A CA 1
ATOM 1028 C C . SER A 1 125 ? -26.194 -2.022 34.275 1.00 94.38 125 SER A C 1
ATOM 1030 O O . SER A 1 125 ? -26.964 -2.187 35.216 1.00 94.38 125 SER A O 1
ATOM 1032 N N . LEU A 1 126 ? -25.020 -2.663 34.216 1.00 94.88 126 LEU A N 1
ATOM 1033 C CA . LEU A 1 126 ? -24.582 -3.616 35.240 1.00 94.88 126 LEU A CA 1
ATOM 1034 C C . LEU A 1 126 ? -24.427 -2.959 36.620 1.00 94.88 126 LEU A C 1
ATOM 1036 O O . LEU A 1 126 ? -24.909 -3.516 37.603 1.00 94.88 126 LEU A O 1
ATOM 1040 N N . ARG A 1 127 ? -23.802 -1.776 36.703 1.00 95.00 127 ARG A N 1
ATOM 1041 C CA . ARG A 1 127 ? -23.686 -1.030 37.969 1.00 95.00 127 ARG A CA 1
ATOM 1042 C C . ARG A 1 127 ? -25.046 -0.654 38.549 1.00 95.00 127 ARG A C 1
ATOM 1044 O O . ARG A 1 127 ? -25.222 -0.727 39.759 1.00 95.00 127 ARG A O 1
ATOM 1051 N N . GLU A 1 128 ? -25.994 -0.251 37.708 1.00 93.56 128 GLU A N 1
ATOM 1052 C CA . GLU A 1 128 ? -27.355 0.073 38.151 1.00 93.56 128 GLU A CA 1
ATOM 1053 C C . GLU A 1 128 ? -28.065 -1.159 38.729 1.00 93.56 128 GLU A C 1
ATOM 1055 O O . GLU A 1 128 ? -28.672 -1.072 39.796 1.00 93.56 128 GLU A O 1
ATOM 1060 N N . ILE A 1 129 ? -27.935 -2.317 38.070 1.00 93.44 129 ILE A N 1
ATOM 1061 C CA . ILE A 1 129 ? -28.476 -3.593 38.561 1.00 93.44 129 ILE A CA 1
ATOM 1062 C C . ILE A 1 129 ? -27.824 -3.976 39.897 1.00 93.44 129 ILE A C 1
ATOM 1064 O O . ILE A 1 129 ? -28.531 -4.330 40.837 1.00 93.44 129 ILE A O 1
ATOM 1068 N N . GLN A 1 130 ? -26.495 -3.873 40.001 1.00 95.00 130 GLN A N 1
ATOM 1069 C CA . GLN A 1 130 ? -25.753 -4.176 41.230 1.00 95.00 130 GLN A CA 1
ATOM 1070 C C . GLN A 1 130 ? -26.167 -3.264 42.388 1.00 95.00 130 GLN A C 1
ATOM 1072 O O . GLN A 1 130 ? -26.449 -3.762 43.471 1.00 95.00 130 GLN A O 1
ATOM 1077 N N . GLY A 1 131 ? -26.295 -1.956 42.156 1.00 92.94 131 GLY A N 1
ATOM 1078 C CA . GLY A 1 131 ? -26.742 -1.022 43.192 1.00 92.94 131 GLY A CA 1
ATOM 1079 C C . GLY A 1 131 ? -28.166 -1.308 43.681 1.00 92.94 131 GLY A C 1
ATOM 1080 O O . GLY A 1 131 ? -28.440 -1.228 44.877 1.00 92.94 131 GLY A O 1
ATOM 1081 N N . LYS A 1 132 ? -29.079 -1.697 42.778 1.00 92.31 132 LYS A N 1
ATOM 1082 C CA . LYS A 1 132 ? -30.433 -2.129 43.168 1.00 92.31 132 LYS A CA 1
ATOM 1083 C C . LYS A 1 132 ? -30.416 -3.442 43.953 1.00 92.31 132 LYS A C 1
ATOM 1085 O O . LYS A 1 132 ? -31.172 -3.574 44.911 1.00 92.31 132 LYS A O 1
ATOM 1090 N N . LEU A 1 133 ? -29.556 -4.388 43.573 1.00 93.81 133 LEU A N 1
ATOM 1091 C CA . LEU A 1 133 ? -29.384 -5.649 44.293 1.00 93.81 133 LEU A CA 1
ATOM 1092 C C . LEU A 1 133 ? -28.866 -5.412 45.719 1.00 93.81 133 LEU A C 1
ATOM 1094 O O . LEU A 1 133 ? -29.473 -5.910 46.660 1.00 93.81 133 LEU A O 1
ATOM 1098 N N . GLU A 1 134 ? -27.819 -4.599 45.882 1.00 94.69 134 GLU A N 1
ATOM 1099 C CA . GLU A 1 134 ? -27.266 -4.229 47.194 1.00 94.69 134 GLU A CA 1
ATOM 1100 C C . GLU A 1 134 ? -28.326 -3.573 48.095 1.00 94.69 134 GLU A C 1
ATOM 1102 O O . GLU A 1 134 ? -28.417 -3.892 49.280 1.00 94.69 134 GLU A O 1
ATOM 1107 N N . SER A 1 135 ? -29.175 -2.702 47.532 1.00 91.31 135 SER A N 1
ATOM 1108 C CA . SER A 1 135 ? -30.294 -2.092 48.266 1.00 91.31 135 SER A CA 1
ATOM 1109 C C . SER A 1 135 ? -31.283 -3.142 48.783 1.00 91.31 135 SER A C 1
ATOM 1111 O O . SER A 1 135 ? -31.666 -3.103 49.951 1.00 91.31 135 SER A O 1
ATOM 1113 N N . VAL A 1 136 ? -31.675 -4.104 47.940 1.00 91.06 136 VAL A N 1
ATOM 1114 C CA . VAL A 1 136 ? -32.603 -5.179 48.332 1.00 91.06 136 VAL A CA 1
ATOM 1115 C C . VAL A 1 136 ? -31.975 -6.118 49.358 1.00 91.06 136 VAL A C 1
ATOM 1117 O O . VAL A 1 136 ? -32.641 -6.520 50.309 1.00 91.06 136 VAL A O 1
ATOM 1120 N N . GLU A 1 137 ? -30.697 -6.462 49.207 1.00 93.38 137 GLU A N 1
ATOM 1121 C CA . GLU A 1 137 ? -29.972 -7.287 50.178 1.00 93.38 137 GLU A CA 1
ATOM 1122 C C . GLU A 1 137 ? -29.873 -6.603 51.549 1.00 93.38 137 GLU A C 1
ATOM 1124 O O . GLU A 1 137 ? -30.038 -7.261 52.583 1.00 93.38 137 GLU A O 1
ATOM 1129 N N . GLN A 1 138 ? -29.663 -5.284 51.568 1.00 92.19 138 GLN A N 1
ATOM 1130 C CA . GLN A 1 138 ? -29.653 -4.483 52.789 1.00 92.19 138 GLN A CA 1
ATOM 1131 C C . GLN A 1 138 ? -31.038 -4.455 53.453 1.00 92.19 138 GLN A C 1
ATOM 1133 O O . GLN A 1 138 ? -31.144 -4.743 54.646 1.00 92.19 138 GLN A O 1
ATOM 1138 N N . GLU A 1 139 ? -32.105 -4.190 52.692 1.00 89.31 139 GLU A N 1
ATOM 1139 C CA . GLU A 1 139 ? -33.484 -4.220 53.202 1.00 89.31 139 GLU A CA 1
ATOM 1140 C C . GLU A 1 139 ? -33.863 -5.602 53.755 1.00 89.31 139 GLU A C 1
ATOM 1142 O O . GLU A 1 139 ? -34.421 -5.711 54.851 1.00 89.31 139 GLU A O 1
ATOM 1147 N N . LEU A 1 140 ? -33.504 -6.679 53.048 1.00 91.12 140 LEU A N 1
ATOM 1148 C CA . LEU A 1 140 ? -33.710 -8.049 53.519 1.00 91.12 140 LEU A CA 1
ATOM 1149 C C . LEU A 1 140 ? -32.950 -8.324 54.820 1.00 91.12 140 LEU A C 1
ATOM 1151 O O . LEU A 1 140 ? -33.515 -8.917 55.740 1.00 91.12 140 LEU A O 1
ATOM 1155 N N . SER A 1 141 ? -31.695 -7.886 54.917 1.00 94.06 141 SER A N 1
ATOM 1156 C CA . SER A 1 141 ? -30.863 -8.073 56.112 1.00 94.06 141 SER A CA 1
ATOM 1157 C C . SER A 1 141 ? -31.419 -7.321 57.323 1.00 94.06 141 SER A C 1
ATOM 1159 O O . SER A 1 141 ? -31.428 -7.850 58.439 1.00 94.06 141 SER A O 1
ATOM 1161 N N . GLU A 1 142 ? -31.932 -6.107 57.117 1.00 89.94 142 GLU A N 1
ATOM 1162 C CA . GLU A 1 142 ? -32.605 -5.326 58.157 1.00 89.94 142 GLU A CA 1
ATOM 1163 C C . GLU A 1 142 ? -33.863 -6.031 58.666 1.00 89.94 142 GLU A C 1
ATOM 1165 O O . GLU A 1 142 ? -34.030 -6.187 59.879 1.00 89.94 142 GLU A O 1
ATOM 1170 N N . LEU A 1 143 ? -34.712 -6.516 57.755 1.00 87.81 143 LEU A N 1
ATOM 1171 C CA . LEU A 1 143 ? -35.928 -7.251 58.107 1.00 87.81 143 LEU A CA 1
ATOM 1172 C C . LEU A 1 143 ? -35.609 -8.567 58.832 1.00 87.81 143 LEU A C 1
ATOM 1174 O O . LEU A 1 143 ? -36.239 -8.881 59.842 1.00 87.81 143 LEU A O 1
ATOM 1178 N N . GLN A 1 144 ? -34.600 -9.318 58.381 1.00 89.94 144 GLN A N 1
ATOM 1179 C CA . GLN A 1 144 ? -34.140 -10.537 59.058 1.00 89.94 144 GLN A CA 1
ATOM 1180 C C . GLN A 1 144 ? -33.605 -10.248 60.466 1.00 89.94 144 GLN A C 1
ATOM 1182 O O . GLN A 1 144 ? -33.910 -10.980 61.408 1.00 89.94 144 GLN A O 1
ATOM 1187 N N . THR A 1 145 ? -32.843 -9.166 60.630 1.00 90.06 145 THR A N 1
ATOM 1188 C CA . THR A 1 145 ? -32.322 -8.747 61.939 1.00 90.06 145 THR A CA 1
ATOM 1189 C C . THR A 1 145 ? -33.456 -8.346 62.878 1.00 90.06 145 THR A C 1
ATOM 1191 O O . THR A 1 145 ? -33.452 -8.729 64.047 1.00 90.06 145 THR A O 1
ATOM 1194 N N . GLN A 1 146 ? -34.452 -7.610 62.375 1.00 86.50 146 GLN A N 1
ATOM 1195 C CA . GLN A 1 146 ? -35.638 -7.226 63.138 1.00 86.50 146 GLN A CA 1
ATOM 1196 C C . GLN A 1 146 ? -36.437 -8.460 63.590 1.00 86.50 146 GLN A C 1
ATOM 1198 O O . GLN A 1 146 ? -36.809 -8.548 64.758 1.00 86.50 146 GLN A O 1
ATOM 1203 N N . MET A 1 147 ? -36.617 -9.450 62.709 1.00 86.25 147 MET A N 1
ATOM 1204 C CA . MET A 1 147 ? -37.262 -10.735 63.020 1.00 86.25 147 MET A CA 1
ATOM 1205 C C . MET A 1 147 ? -36.546 -11.549 64.112 1.00 86.25 147 MET A C 1
ATOM 1207 O O . MET A 1 147 ? -37.175 -12.384 64.758 1.00 86.25 147 MET A O 1
ATOM 1211 N N . GLY A 1 148 ? -35.245 -11.329 64.322 1.00 87.00 148 GLY A N 1
ATOM 1212 C CA . GLY A 1 148 ? -34.459 -11.988 65.368 1.00 87.00 148 GLY A CA 1
ATOM 1213 C C . GLY A 1 148 ? -34.549 -11.341 66.758 1.00 87.00 148 GLY A C 1
ATOM 1214 O O . GLY A 1 148 ? -33.955 -11.869 67.700 1.00 87.00 148 GLY A O 1
ATOM 1215 N N . LYS A 1 149 ? -35.242 -10.202 66.905 1.00 89.31 149 LYS A N 1
ATOM 1216 C CA . LYS A 1 149 ? -35.386 -9.478 68.183 1.00 89.31 149 LYS A CA 1
ATOM 1217 C C . LYS A 1 149 ? -36.430 -10.127 69.103 1.00 89.31 149 LYS A C 1
ATOM 1219 O O . LYS A 1 149 ? -37.238 -10.949 68.678 1.00 89.31 149 LYS A O 1
ATOM 1224 N N . ASP A 1 150 ? -36.422 -9.754 70.385 1.00 92.25 150 ASP A N 1
ATOM 1225 C CA . ASP A 1 150 ? -37.442 -10.208 71.334 1.00 92.25 150 ASP A CA 1
ATOM 1226 C C . ASP A 1 150 ? -38.838 -9.656 70.983 1.00 92.25 150 ASP A C 1
ATOM 1228 O O . ASP A 1 150 ? -38.979 -8.607 70.353 1.00 92.25 150 ASP A O 1
ATOM 1232 N N . ALA A 1 151 ? -39.884 -10.366 71.414 1.00 88.56 151 ALA A N 1
ATOM 1233 C CA . ALA A 1 151 ? -41.260 -10.095 70.999 1.00 88.56 151 ALA A CA 1
ATOM 1234 C C . ALA A 1 151 ? -41.770 -8.690 71.373 1.00 88.56 151 ALA A C 1
ATOM 1236 O O . ALA A 1 151 ? -42.563 -8.121 70.625 1.00 88.56 151 ALA A O 1
ATOM 1237 N N . LEU A 1 152 ? -41.338 -8.123 72.508 1.00 87.81 152 LEU A N 1
ATOM 1238 C CA . LEU A 1 152 ? -41.768 -6.783 72.923 1.00 87.81 152 LEU A CA 1
ATOM 1239 C C . LEU A 1 152 ? -41.088 -5.709 72.069 1.00 87.81 152 LEU A C 1
ATOM 1241 O O . LEU A 1 152 ? -41.776 -4.828 71.552 1.00 87.81 152 LEU A O 1
ATOM 1245 N N . THR A 1 153 ? -39.771 -5.820 71.866 1.00 87.19 153 THR A N 1
ATOM 1246 C CA . THR A 1 153 ? -39.003 -4.892 71.018 1.00 87.19 153 THR A CA 1
ATOM 1247 C C . THR A 1 153 ? -39.470 -4.940 69.562 1.00 87.19 153 THR A C 1
ATOM 1249 O O . THR A 1 153 ? -39.674 -3.894 68.949 1.00 87.19 153 THR A O 1
ATOM 1252 N N . PHE A 1 154 ? -39.718 -6.138 69.023 1.00 87.12 154 PHE A N 1
ATOM 1253 C CA . PHE A 1 154 ? -40.240 -6.321 67.667 1.00 87.12 154 PHE A CA 1
ATOM 1254 C C . PHE A 1 154 ? -41.588 -5.613 67.460 1.00 87.12 154 PHE A C 1
ATOM 1256 O O . PHE A 1 154 ? -41.741 -4.847 66.511 1.00 87.12 154 PHE A O 1
ATOM 1263 N N . LEU A 1 155 ? -42.559 -5.828 68.360 1.00 85.12 155 LEU A N 1
ATOM 1264 C CA . LEU A 1 155 ? -43.892 -5.220 68.254 1.00 85.12 155 LEU A CA 1
ATOM 1265 C C . LEU A 1 155 ? -43.840 -3.692 68.370 1.00 85.12 155 LEU A C 1
ATOM 1267 O O . LEU A 1 155 ? -44.579 -2.992 67.673 1.00 85.12 155 LEU A O 1
ATOM 1271 N N . GLN A 1 156 ? -42.972 -3.165 69.237 1.00 85.38 156 GLN A N 1
ATOM 1272 C CA . GLN A 1 156 ? -42.800 -1.724 69.396 1.00 85.38 156 GLN A CA 1
ATOM 1273 C C . GLN A 1 156 ? -42.185 -1.080 68.145 1.00 85.38 156 GLN A C 1
ATOM 1275 O O . GLN A 1 156 ? -42.672 -0.043 67.699 1.00 85.38 156 GLN A O 1
ATOM 1280 N N . GLU A 1 157 ? -41.150 -1.684 67.560 1.00 84.00 157 GLU A N 1
ATOM 1281 C CA . GLU A 1 157 ? -40.511 -1.162 66.348 1.00 84.00 157 GLU A CA 1
ATOM 1282 C C . GLU A 1 157 ? -41.419 -1.288 65.119 1.00 84.00 157 GLU A C 1
ATOM 1284 O O . GLU A 1 157 ? -41.556 -0.326 64.368 1.00 84.00 157 GLU A O 1
ATOM 1289 N N . GLU A 1 158 ? -42.104 -2.419 64.940 1.00 83.94 158 GLU A N 1
ATOM 1290 C CA . GLU A 1 158 ? -42.971 -2.643 63.778 1.00 83.94 158 GLU A CA 1
ATOM 1291 C C . GLU A 1 158 ? -44.213 -1.739 63.797 1.00 83.94 158 GLU A C 1
ATOM 1293 O O . GLU A 1 158 ? -44.585 -1.156 62.778 1.00 83.94 158 GLU A O 1
ATOM 1298 N N . SER A 1 159 ? -44.821 -1.542 64.975 1.00 79.25 159 SER A N 1
ATOM 1299 C CA . SER A 1 159 ? -45.954 -0.614 65.125 1.00 79.25 159 SER A CA 1
ATOM 1300 C C . SER A 1 159 ? -45.575 0.849 64.860 1.00 79.25 159 SER A C 1
ATOM 1302 O O . SER A 1 159 ? -46.434 1.631 64.450 1.00 79.25 159 SER A O 1
ATOM 1304 N N . ALA A 1 160 ? -44.300 1.215 65.039 1.00 79.50 160 ALA A N 1
ATOM 1305 C CA . ALA A 1 160 ? -43.769 2.535 64.704 1.00 79.50 160 ALA A CA 1
ATOM 1306 C C . ALA A 1 160 ? -43.304 2.652 63.240 1.00 79.50 160 ALA A C 1
ATOM 1308 O O . ALA A 1 160 ? -43.365 3.740 62.667 1.00 79.50 160 ALA A O 1
ATOM 1309 N N . ALA A 1 161 ? -42.840 1.555 62.631 1.00 72.94 161 ALA A N 1
ATOM 1310 C CA . ALA A 1 161 ? -42.174 1.568 61.332 1.00 72.94 161 ALA A CA 1
ATOM 1311 C C . ALA A 1 161 ? -43.116 1.833 60.144 1.00 72.94 161 ALA A C 1
ATOM 1313 O O . ALA A 1 161 ? -42.644 2.332 59.125 1.00 72.94 161 ALA A O 1
ATOM 1314 N N . ASN A 1 162 ? -44.421 1.527 60.253 1.00 64.69 162 ASN A N 1
ATOM 1315 C CA . ASN A 1 162 ? -45.441 1.689 59.193 1.00 64.69 162 ASN A CA 1
ATOM 1316 C C . ASN A 1 162 ? -44.908 1.339 57.782 1.00 64.69 162 ASN A C 1
ATOM 1318 O O . ASN A 1 162 ? -45.158 2.049 56.802 1.00 64.69 162 ASN A O 1
ATOM 1322 N N . ARG A 1 163 ? -44.098 0.273 57.704 1.00 67.69 163 ARG A N 1
ATOM 1323 C CA . ARG A 1 163 ? -43.352 -0.104 56.503 1.00 67.69 163 ARG A CA 1
ATOM 1324 C C . ARG A 1 163 ? -44.307 -0.750 55.506 1.00 67.69 163 ARG A C 1
ATOM 1326 O O . ARG A 1 163 ? -45.043 -1.677 55.830 1.00 67.69 163 ARG A O 1
ATOM 1333 N N . ARG A 1 164 ? -44.277 -0.268 54.266 1.00 65.00 164 ARG A N 1
ATOM 1334 C CA . ARG A 1 164 ? -44.847 -0.965 53.110 1.00 65.00 164 ARG A CA 1
ATOM 1335 C C . ARG A 1 164 ? -43.698 -1.234 52.158 1.00 65.00 164 ARG A C 1
ATOM 1337 O O . ARG A 1 164 ? -43.074 -0.285 51.695 1.00 65.00 164 ARG A O 1
ATOM 1344 N N . VAL A 1 165 ? -43.414 -2.505 51.898 1.00 66.56 165 VAL A N 1
ATOM 1345 C CA . VAL A 1 165 ? -42.520 -2.882 50.800 1.00 66.56 165 VAL A CA 1
ATOM 1346 C C . VAL A 1 165 ? -43.283 -2.561 49.520 1.00 66.56 165 VAL A C 1
ATOM 1348 O O . VAL A 1 165 ? -44.307 -3.187 49.245 1.00 66.56 165 VAL A O 1
ATOM 1351 N N . SER A 1 166 ? -42.857 -1.515 48.815 1.00 66.25 166 SER A N 1
ATOM 1352 C CA . SER A 1 166 ? -43.423 -1.154 47.518 1.00 66.25 166 SER A CA 1
ATOM 1353 C C . SER A 1 166 ? -42.497 -1.635 46.413 1.00 66.25 166 SER A C 1
ATOM 1355 O O . SER A 1 166 ? -41.286 -1.472 46.507 1.00 66.25 166 SER A O 1
ATOM 1357 N N . ASP A 1 167 ? -43.085 -2.190 45.359 1.00 66.62 167 ASP A N 1
ATOM 1358 C CA . ASP A 1 167 ? -42.377 -2.586 44.133 1.00 66.62 167 ASP A CA 1
ATOM 1359 C C . ASP A 1 167 ? -42.082 -1.366 43.227 1.00 66.62 167 ASP A C 1
ATOM 1361 O O . ASP A 1 167 ? -41.434 -1.455 42.181 1.00 66.62 167 ASP A O 1
ATOM 1365 N N . GLU A 1 168 ? -42.588 -0.190 43.613 1.00 65.31 168 GLU A N 1
ATOM 1366 C CA . GLU A 1 168 ? -42.467 1.061 42.870 1.00 65.31 168 GLU A CA 1
ATOM 1367 C C . GLU A 1 168 ? -41.001 1.522 42.810 1.00 65.31 168 GLU A C 1
ATOM 1369 O O . GLU A 1 168 ? -40.449 2.052 43.770 1.00 65.31 168 GLU A O 1
ATOM 1374 N N . GLY A 1 169 ? -40.371 1.340 41.643 1.00 66.25 169 GLY A N 1
ATOM 1375 C CA . GLY A 1 169 ? -38.980 1.735 41.376 1.00 66.25 169 GLY A CA 1
ATOM 1376 C C . GLY A 1 169 ? -38.025 0.565 41.107 1.00 66.25 169 GLY A C 1
ATOM 1377 O O . GLY A 1 169 ? -36.902 0.786 40.631 1.00 66.25 169 GLY A O 1
ATOM 1378 N N . PHE A 1 170 ? -38.475 -0.679 41.306 1.00 76.25 170 PHE A N 1
ATOM 1379 C CA . PHE A 1 170 ? -37.692 -1.887 41.030 1.00 76.25 170 PHE A CA 1
ATOM 1380 C C . PHE A 1 170 ? -37.775 -2.341 39.560 1.00 76.25 170 PHE A C 1
ATOM 1382 O O . PHE A 1 170 ? -37.867 -3.522 39.245 1.00 76.25 170 PHE A O 1
ATOM 1389 N N . ASP A 1 171 ? -37.729 -1.392 38.623 1.00 78.75 171 ASP A N 1
ATOM 1390 C CA . ASP A 1 171 ? -37.652 -1.717 37.196 1.00 78.75 171 ASP A CA 1
ATOM 1391 C C . ASP A 1 171 ? -36.199 -2.044 36.816 1.00 78.75 171 ASP A C 1
ATOM 1393 O O . ASP A 1 171 ? -35.315 -1.180 36.8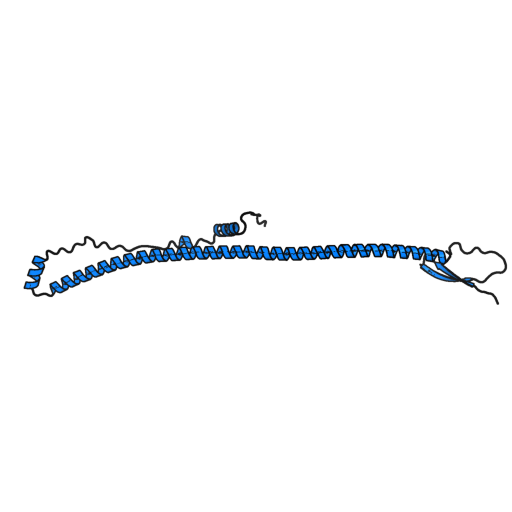88 1.00 78.75 171 ASP A O 1
ATOM 1397 N N . LEU A 1 172 ? -35.923 -3.306 36.492 1.00 81.81 172 LEU A N 1
ATOM 1398 C CA . LEU A 1 172 ? -34.616 -3.777 36.040 1.00 81.81 172 LEU A CA 1
ATOM 1399 C C . LEU A 1 172 ? -34.674 -4.011 34.536 1.00 81.81 172 LEU A C 1
ATOM 1401 O O . LEU A 1 172 ? -35.461 -4.819 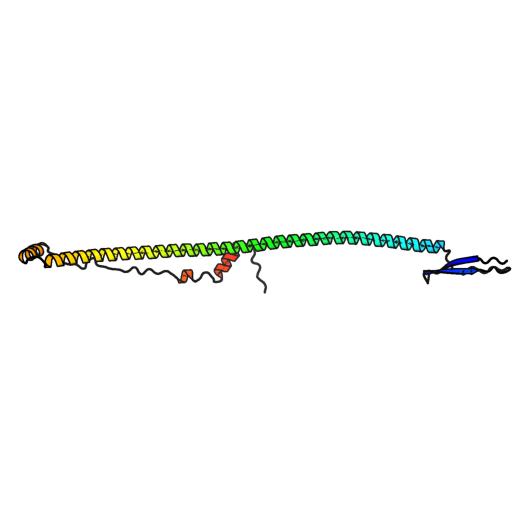34.049 1.00 81.81 172 LEU A O 1
ATOM 1405 N N . SER A 1 173 ? -33.790 -3.342 33.806 1.00 82.31 173 SER A N 1
ATOM 1406 C CA . SER A 1 173 ? -33.662 -3.511 32.365 1.00 82.31 173 SER A CA 1
ATOM 1407 C C . SER A 1 173 ? -32.233 -3.885 32.005 1.00 82.31 173 SER A C 1
ATOM 1409 O O . SER A 1 173 ? -31.272 -3.302 32.514 1.00 82.31 173 SER A O 1
ATOM 1411 N N . VAL A 1 174 ? -32.104 -4.874 31.123 1.00 86.31 174 VAL A N 1
ATOM 1412 C CA . VAL A 1 174 ? -30.824 -5.309 30.562 1.00 86.31 174 VAL A CA 1
ATOM 1413 C C . VAL A 1 174 ? -30.526 -4.475 29.322 1.00 86.31 174 VAL A C 1
ATOM 1415 O O . VAL A 1 174 ? -31.374 -4.297 28.446 1.00 86.31 174 VAL A O 1
ATOM 1418 N N . CYS A 1 175 ? -29.300 -3.964 29.230 1.00 86.44 175 CYS A N 1
ATOM 1419 C CA . CYS A 1 175 ? -28.850 -3.272 28.031 1.00 86.44 175 CYS A CA 1
ATOM 1420 C C . CYS A 1 175 ? -28.543 -4.271 26.902 1.00 86.44 175 CYS A C 1
ATOM 1422 O O . CYS A 1 175 ? -27.462 -4.857 26.858 1.00 86.44 175 CYS A O 1
ATOM 1424 N N . GLU A 1 176 ? -29.478 -4.416 25.964 1.00 81.19 176 GLU A N 1
ATOM 1425 C CA . GLU A 1 176 ? -29.285 -5.151 24.709 1.00 81.19 176 GLU A CA 1
ATOM 1426 C C . GLU A 1 176 ? -28.568 -4.250 23.689 1.00 81.19 176 GLU A C 1
ATOM 1428 O O . GLU A 1 176 ? -29.186 -3.475 22.952 1.00 81.19 176 GLU A O 1
ATOM 1433 N N . ALA A 1 177 ? -27.235 -4.283 23.689 1.00 83.31 177 ALA A N 1
ATOM 1434 C CA . ALA A 1 177 ? -26.408 -3.533 22.749 1.00 83.31 177 ALA A CA 1
ATOM 1435 C C . ALA A 1 177 ? -25.535 -4.485 21.923 1.00 83.31 177 ALA A C 1
ATOM 1437 O O . ALA A 1 177 ? -24.655 -5.157 22.453 1.00 83.31 177 ALA A O 1
ATOM 1438 N N . GLU A 1 178 ? -25.746 -4.498 20.606 1.00 85.00 178 GLU A N 1
ATOM 1439 C CA . GLU A 1 178 ? -25.020 -5.372 19.683 1.00 85.00 178 GLU A CA 1
ATOM 1440 C C . GLU A 1 178 ? -24.095 -4.599 18.741 1.00 85.00 178 GLU A C 1
ATOM 1442 O O . GLU A 1 178 ? -24.350 -3.455 18.345 1.00 85.00 178 GLU A O 1
ATOM 1447 N N . LEU A 1 179 ? -23.017 -5.266 18.325 1.00 86.19 179 LEU A N 1
ATOM 1448 C CA . LEU A 1 179 ? -22.135 -4.767 17.282 1.00 86.19 179 LEU A CA 1
ATOM 1449 C C . LEU A 1 179 ? -22.791 -4.990 15.904 1.00 86.19 179 LEU A C 1
ATOM 1451 O O . LEU A 1 179 ? -23.134 -6.125 15.575 1.00 86.19 179 LEU A O 1
ATOM 1455 N N . PRO A 1 180 ? -22.907 -3.968 15.033 1.00 80.75 180 PRO A N 1
ATOM 1456 C CA . PRO A 1 180 ? -23.473 -4.138 13.697 1.00 80.75 180 PRO A CA 1
ATOM 1457 C C . PRO A 1 180 ? -22.470 -4.828 12.753 1.00 80.75 180 PRO A C 1
ATOM 1459 O O . PRO A 1 180 ? -21.889 -4.202 11.865 1.00 80.75 180 PRO A O 1
ATOM 1462 N N . VAL A 1 181 ? -22.265 -6.137 12.933 1.00 78.25 181 VAL A N 1
ATOM 1463 C CA . VAL A 1 181 ? -21.242 -6.958 12.251 1.00 78.25 181 VAL A CA 1
ATOM 1464 C C . VAL A 1 181 ? -21.305 -6.835 10.724 1.00 78.25 181 VAL A C 1
ATOM 1466 O O . VAL A 1 181 ? -20.272 -6.737 10.056 1.00 78.25 181 VAL A O 1
ATOM 1469 N N . ALA A 1 182 ? -22.513 -6.761 10.161 1.00 76.75 182 ALA A N 1
ATOM 1470 C CA . ALA A 1 182 ? -22.734 -6.614 8.722 1.00 76.75 182 ALA A CA 1
ATOM 1471 C C . ALA A 1 182 ? -22.046 -5.373 8.116 1.00 76.75 182 ALA A C 1
ATOM 1473 O O . ALA A 1 182 ? -21.616 -5.418 6.962 1.00 76.75 182 ALA A O 1
ATOM 1474 N N . LYS A 1 183 ? -21.875 -4.289 8.888 1.00 76.56 183 LYS A N 1
ATOM 1475 C CA . LYS A 1 183 ? -21.172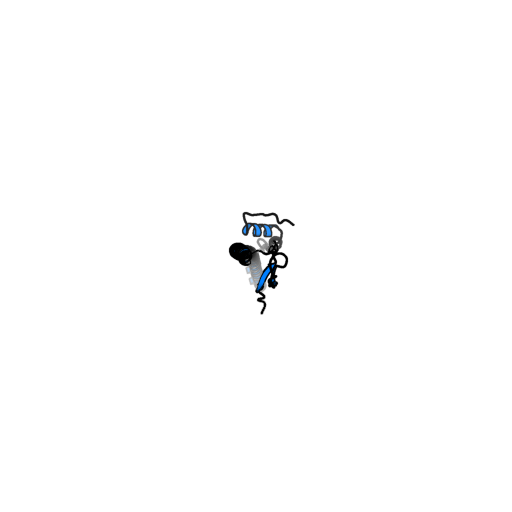 -3.070 8.452 1.00 76.56 183 LYS A CA 1
ATOM 1476 C C . LYS A 1 183 ? -19.683 -3.324 8.179 1.00 76.56 183 LYS A C 1
ATOM 1478 O O . LYS A 1 183 ? -19.103 -2.677 7.310 1.00 76.56 183 LYS A O 1
ATOM 1483 N N . TYR A 1 184 ? -19.074 -4.270 8.894 1.00 74.88 184 TYR A N 1
ATOM 1484 C CA . TYR A 1 184 ? -17.626 -4.502 8.897 1.00 74.88 184 TYR A CA 1
ATOM 1485 C C . TYR A 1 184 ? -17.189 -5.696 8.034 1.00 74.88 184 TYR A C 1
ATOM 1487 O O . TYR A 1 184 ? -16.031 -5.767 7.637 1.00 74.88 184 TYR A O 1
ATOM 1495 N N . GLN A 1 185 ? -18.107 -6.594 7.662 1.00 69.12 185 GLN A N 1
ATOM 1496 C CA . GLN A 1 185 ? -17.819 -7.726 6.765 1.00 69.12 185 GLN A CA 1
ATOM 1497 C C . GLN A 1 185 ? -17.783 -7.352 5.270 1.00 69.12 185 GLN A C 1
ATOM 1499 O O . GLN A 1 185 ? -17.302 -8.128 4.445 1.00 69.12 185 GLN A O 1
ATOM 1504 N N . TRP A 1 186 ? -18.284 -6.170 4.891 1.00 58.19 186 TRP A N 1
ATOM 1505 C CA . TRP A 1 186 ? -18.534 -5.808 3.488 1.00 58.19 186 TRP A CA 1
ATOM 1506 C C . TRP A 1 186 ? -17.488 -4.954 2.716 1.00 58.19 186 TRP A C 1
ATOM 1508 O O . TRP A 1 186 ? -17.788 -4.579 1.580 1.00 58.19 186 TRP A O 1
ATOM 1518 N N . PRO A 1 187 ? -16.264 -4.630 3.191 1.00 58.31 187 PRO A N 1
ATOM 1519 C CA . PRO A 1 187 ? -15.404 -3.669 2.487 1.00 58.31 187 PRO A CA 1
ATOM 1520 C C . PRO A 1 187 ? -14.594 -4.227 1.296 1.00 58.31 187 PRO A C 1
ATOM 1522 O O . PRO A 1 187 ? -13.698 -3.543 0.821 1.00 58.31 187 PRO A O 1
ATOM 1525 N N . LEU A 1 188 ? -14.877 -5.422 0.761 1.00 55.69 188 LEU A N 1
ATOM 1526 C CA . LEU A 1 188 ? -14.071 -6.003 -0.336 1.00 55.69 188 LEU A CA 1
ATOM 1527 C C . LEU A 1 188 ? -14.758 -6.062 -1.711 1.00 55.69 188 LEU A C 1
ATOM 1529 O O . LEU A 1 188 ? -14.130 -6.461 -2.692 1.00 55.69 188 LEU A O 1
ATOM 1533 N N . LYS A 1 189 ? -16.023 -5.641 -1.843 1.00 60.59 189 LYS A N 1
ATOM 1534 C CA . LYS A 1 189 ? -16.694 -5.588 -3.157 1.00 60.59 189 LYS A CA 1
ATOM 1535 C C . LYS A 1 189 ? -16.407 -4.270 -3.887 1.00 60.59 189 LYS A C 1
ATOM 1537 O O . LYS A 1 189 ? -16.257 -3.234 -3.257 1.00 60.59 189 LYS A O 1
ATOM 1542 N N . ASN A 1 190 ? -16.346 -4.365 -5.222 1.00 56.41 190 ASN A N 1
ATOM 1543 C CA . ASN A 1 190 ? -16.181 -3.397 -6.336 1.00 56.41 190 ASN A CA 1
ATOM 1544 C C . ASN A 1 190 ? -16.204 -1.859 -6.073 1.00 56.41 190 ASN A C 1
ATOM 1546 O O . ASN A 1 190 ? -15.671 -1.087 -6.862 1.00 56.41 190 ASN A O 1
ATOM 1550 N N . THR A 1 191 ? -16.829 -1.349 -5.012 1.00 64.62 191 THR A N 1
ATOM 1551 C CA . THR A 1 191 ? -16.754 0.062 -4.585 1.00 64.62 191 THR A CA 1
ATOM 1552 C C . THR A 1 191 ? -15.406 0.422 -3.969 1.00 64.62 191 THR A C 1
ATOM 1554 O O . THR A 1 191 ? -14.829 1.431 -4.353 1.00 64.62 191 THR A O 1
ATOM 1557 N N . VAL A 1 192 ? -14.852 -0.423 -3.097 1.00 65.81 192 VAL A N 1
ATOM 1558 C CA . VAL A 1 192 ? -13.563 -0.134 -2.439 1.00 65.81 192 VAL A CA 1
ATOM 1559 C C . VAL A 1 192 ? -12.414 -0.141 -3.439 1.00 65.81 192 VAL A C 1
ATOM 1561 O O . VAL A 1 192 ? -11.575 0.754 -3.427 1.00 65.81 192 VAL A O 1
ATOM 1564 N N . TRP A 1 193 ? -12.439 -1.082 -4.382 1.00 64.75 193 TRP A N 1
ATOM 1565 C CA . TRP A 1 193 ? -11.506 -1.086 -5.505 1.00 64.75 193 TRP A CA 1
ATOM 1566 C C . TRP A 1 193 ? -11.639 0.160 -6.389 1.00 64.75 193 TRP A C 1
ATOM 1568 O O . TRP A 1 193 ? -10.622 0.682 -6.832 1.00 64.75 193 TRP A O 1
ATOM 1578 N N . ARG A 1 194 ? -12.853 0.689 -6.600 1.00 67.19 194 ARG A N 1
ATOM 1579 C CA . ARG A 1 194 ? -13.050 1.950 -7.336 1.00 67.19 194 ARG A CA 1
ATOM 1580 C C . ARG A 1 194 ? -12.472 3.155 -6.597 1.00 67.19 194 ARG A C 1
ATOM 1582 O O . ARG A 1 194 ? -11.768 3.934 -7.221 1.00 67.19 194 ARG A O 1
ATOM 1589 N N . GLU A 1 195 ? -12.692 3.264 -5.289 1.00 70.12 195 GLU A N 1
ATOM 1590 C CA . GLU A 1 195 ? -12.149 4.364 -4.475 1.00 70.12 195 GLU A CA 1
ATOM 1591 C C . GLU A 1 195 ? -10.611 4.355 -4.425 1.00 70.12 195 GLU A C 1
ATOM 1593 O O . GLU A 1 195 ? -9.987 5.412 -4.476 1.00 70.12 195 GLU A O 1
ATOM 1598 N N . ILE A 1 196 ? -9.992 3.170 -4.378 1.00 71.12 196 ILE A N 1
ATOM 1599 C CA . ILE A 1 196 ? -8.527 3.023 -4.429 1.00 71.12 196 ILE A CA 1
ATOM 1600 C C . ILE A 1 196 ? -7.984 3.387 -5.816 1.00 71.12 196 ILE A C 1
ATOM 1602 O O . ILE A 1 196 ? -6.934 4.008 -5.928 1.00 71.12 196 ILE A O 1
ATOM 1606 N N . ILE A 1 197 ? -8.687 3.017 -6.889 1.00 68.44 197 ILE A N 1
ATOM 1607 C CA . ILE A 1 197 ? -8.289 3.400 -8.250 1.00 68.44 197 ILE A CA 1
ATOM 1608 C C . ILE A 1 197 ? -8.411 4.922 -8.435 1.00 68.44 197 ILE A C 1
ATOM 1610 O O . ILE A 1 197 ? -7.502 5.545 -8.986 1.00 68.44 197 ILE A O 1
ATOM 1614 N N . ASP A 1 198 ? -9.488 5.530 -7.929 1.00 71.62 198 ASP A N 1
ATOM 1615 C CA . ASP A 1 198 ? -9.712 6.976 -8.009 1.00 71.62 198 ASP A CA 1
ATOM 1616 C C . ASP A 1 198 ? -8.662 7.772 -7.194 1.00 71.62 198 ASP A C 1
ATOM 1618 O O . ASP A 1 198 ? -8.274 8.864 -7.615 1.00 71.62 198 ASP A O 1
ATOM 1622 N N . SER A 1 199 ? -8.130 7.232 -6.082 1.00 68.25 199 SER A N 1
ATOM 1623 C CA . SER A 1 199 ? -7.061 7.886 -5.298 1.00 68.25 199 SER A CA 1
ATOM 1624 C C . SER A 1 199 ? -5.680 7.839 -5.965 1.00 68.25 199 SER A C 1
ATOM 1626 O O . SER A 1 199 ? -4.829 8.691 -5.703 1.00 68.25 199 SER A O 1
ATOM 1628 N N . VAL A 1 200 ? -5.454 6.862 -6.843 1.00 66.38 200 VAL A N 1
ATOM 1629 C CA . VAL A 1 200 ? -4.172 6.631 -7.528 1.00 66.38 200 VAL A CA 1
ATOM 1630 C C . VAL A 1 200 ? -4.135 7.361 -8.870 1.00 66.38 200 VAL A C 1
ATOM 1632 O O . VAL A 1 200 ? -3.082 7.819 -9.306 1.00 66.38 200 VAL A O 1
ATOM 1635 N N . SER A 1 201 ? -5.280 7.532 -9.537 1.00 61.34 201 SER A N 1
ATOM 1636 C CA . SER A 1 201 ? -5.358 8.210 -10.836 1.00 61.34 201 SER A CA 1
ATOM 1637 C C . SER A 1 201 ? -6.691 8.946 -11.036 1.00 61.34 201 SER A C 1
ATOM 1639 O O . SER A 1 201 ? -7.579 8.429 -11.716 1.00 61.34 201 SER A O 1
ATOM 1641 N N . PRO A 1 202 ? -6.828 10.197 -10.554 1.00 55.09 202 PRO A N 1
ATOM 1642 C CA . PRO A 1 202 ? -8.065 10.974 -10.699 1.00 55.09 202 PRO A CA 1
ATOM 1643 C C . PRO A 1 202 ? -8.407 11.391 -12.147 1.00 55.09 202 PRO A C 1
ATOM 1645 O O . PRO A 1 202 ? -9.442 12.014 -12.367 1.00 55.09 202 PRO A O 1
ATOM 1648 N N . GLY A 1 203 ? -7.573 11.072 -13.150 1.00 47.81 203 GLY A N 1
ATOM 1649 C CA . GLY A 1 203 ? -7.671 11.673 -14.489 1.00 47.81 203 GLY A CA 1
ATOM 1650 C C . GLY A 1 203 ? -7.510 10.760 -15.704 1.00 47.81 203 GLY A C 1
ATOM 1651 O O . GLY A 1 203 ? -7.469 11.275 -16.819 1.00 47.81 203 GLY A O 1
ATOM 1652 N N . THR A 1 204 ? -7.389 9.435 -15.576 1.00 49.47 204 THR A N 1
ATOM 1653 C CA . THR A 1 204 ? -7.202 8.597 -16.778 1.00 49.47 204 THR A CA 1
ATOM 1654 C C . THR A 1 204 ? -7.826 7.217 -16.621 1.00 49.47 204 THR A C 1
ATOM 1656 O O . THR A 1 204 ? -7.150 6.212 -16.425 1.00 49.47 204 THR A O 1
ATOM 1659 N N . ARG A 1 205 ? -9.157 7.154 -16.749 1.00 47.50 205 ARG A N 1
ATOM 1660 C CA . ARG A 1 205 ? -9.838 5.893 -17.066 1.00 47.50 205 ARG A CA 1
ATOM 1661 C C . ARG A 1 205 ? -9.505 5.536 -18.512 1.00 47.50 205 ARG A C 1
ATOM 1663 O O . ARG A 1 205 ? -10.208 5.962 -19.423 1.00 47.50 205 ARG A O 1
ATOM 1670 N N . LEU A 1 206 ? -8.438 4.774 -18.734 1.00 51.06 206 LEU A N 1
ATOM 1671 C CA . LEU A 1 206 ? -8.352 3.990 -19.962 1.00 51.06 206 LEU A CA 1
ATOM 1672 C C . LEU A 1 206 ? -9.134 2.692 -19.745 1.00 51.06 206 LEU A C 1
ATOM 1674 O O . LEU A 1 206 ? -8.943 2.038 -18.716 1.00 51.06 206 LEU A O 1
ATOM 1678 N N . PRO A 1 207 ? -10.039 2.325 -20.669 1.00 50.25 207 PRO A N 1
ATOM 1679 C CA . PRO A 1 207 ? -10.722 1.050 -20.593 1.00 50.25 207 PRO A CA 1
ATOM 1680 C C . PRO A 1 207 ? -9.665 -0.044 -20.720 1.00 50.25 207 PRO A C 1
ATOM 1682 O O . PRO A 1 207 ? -8.973 -0.132 -21.737 1.00 50.25 207 PRO A O 1
ATOM 1685 N N . PHE A 1 208 ? -9.539 -0.866 -19.677 1.00 45.16 208 PHE A N 1
ATOM 1686 C CA . PHE A 1 208 ? -8.915 -2.178 -19.794 1.00 45.16 208 PHE A CA 1
ATOM 1687 C C . PHE A 1 208 ? -9.563 -2.868 -20.999 1.00 45.16 208 PHE A C 1
ATOM 1689 O O . PHE A 1 208 ? -10.753 -3.178 -20.973 1.00 45.16 208 PHE A O 1
ATOM 1696 N N . SER A 1 209 ? -8.809 -2.991 -22.087 1.00 35.59 209 SER A N 1
ATOM 1697 C CA . SER A 1 209 ? -9.224 -3.751 -23.262 1.00 35.59 209 SER A CA 1
ATOM 1698 C C . SER A 1 209 ? -8.713 -5.187 -23.101 1.00 35.59 209 SER A C 1
ATOM 1700 O O . SER A 1 209 ? -7.643 -5.354 -22.510 1.00 35.59 209 SER A O 1
ATOM 1702 N N . PRO A 1 210 ? -9.507 -6.182 -23.537 1.00 52.53 210 PRO A N 1
ATOM 1703 C CA . PRO A 1 210 ? -9.372 -7.589 -23.153 1.00 52.53 210 PRO A CA 1
ATOM 1704 C C . PRO A 1 210 ? -8.088 -8.262 -23.642 1.00 52.53 210 PRO A C 1
ATOM 1706 O O . PRO A 1 210 ? -7.569 -7.862 -24.709 1.00 52.53 210 PRO A O 1
#

Sequence (210 aa):
MRKSTKVTAFCPLTKLLKSTRYREPHEGFIPFPRNVYQSNTSVRLFQDQVKSSIASLTQRKETALKTEAKQREKISQVKEQVKSVQTHVKAEFAKMHQSLTDREQRVMVDLRQREEEILKRMETSLREIQGKLESVEQELSELQTQMGKDALTFLQEESAANRRVSDEGFDLSVCEAELPVAKYQWPLKNTVWREIIDSVSPGTRLPFSP

Foldseek 3Di:
DFDWDWDWFADPVVRDIDIDIDTDDDDDDDDDPPRGDDRVVVVVVVVVVVVVVVVVVVVVVVVVVVVVVVVVVVVVVVVVVVVVVVVLVVVLVVLLVVLVVVVVVVLVVVQVVLVCVLVVVQVVLVVVVVVLVVVVVVVVVVVVVLVPDDPVSSVVCVVVVPDDPDCPPVDRDGDPDDDPVVVNVPCPDPVVVVVSVCSSPVDDPDPPDD

Secondary structure (DSSP, 8-state):
---EEEEEEEETTTTEEEEEEEEPPSS--PPPPTT---HHHHHHHHHHHHHHHHHHHHHHHHHHHHHHHHHHHHHHHHHHHHHHHHHHHHHHHHHHHHHHHHHHHHHHHHHHHHHHHHHHHHHHHHHHHHHHHHHHHHHHHHHHHHHTS-HHHHHHHHHHH------TT-----------HHHHH-TTSTHHHHHHHHHH-TT-------